Protein AF-A0A853KA08-F1 (afdb_monomer)

Nearest PDB structures (foldseek):
  8b6l-assembly1_P  TM=2.594E-01  e=4.931E-03  Homo sapiens
  1srd-assembly1_D  TM=4.909E-01  e=4.143E-01  Spinacia oleracea
  8jd8-assembly1_D  TM=5.759E-01  e=2.514E+00  Citrus x limon
  6agq-assembly1_C  TM=4.023E-01  e=6.037E+00  Paenibacillus sp. R4

Organism: NCBI:txid1765683

InterPro domains:
  IPR038482 Periplasmic metal-binding protein Tp34-type superfamily [G3DSA:2.60.40.2480] (170-286)

Sequence (311 aa):
MKPWVSRVALLLALTVPLSSPSFAAEQALGLKQKTVMLMPSAHTNVSGKVQMAILPHGGMRVNVTLAGVSRRARVMDALSFGTYGAGPSIPGFLLAKPVWQNGQWVSETTVPKVDFIPETGWCFKVSEDVGGREKMIAMADLGPIAKGTAEQQKETATSIVSLQIGPLGSMITAAQAKHGLTGDIMVQTGGMMPAMAMTDHGQKVNMHLEVHVFSRQTGAVELGLMPKIELISEKTGMKTIVQSVPMYSSKTGIPDYHYGNAVAVKPGSYTVNVQIGKEKIVFRGVLITKAMISGKASSGSMNGMSNMSGM

Secondary structure (DSSP, 8-state):
------EE-------S-TTSTHHHHHHHTT--EEEEEEPPPTT---EEEEEEEE-TTS-EEEEEEEES--TTSEE-S------SSSSS---PPPPPPPEEETTEEEEEEEESEEEEEGGGSSEEEEEEESSSSEEEEEEEE-S--STT-EEEEEE-SSEEEEEEEESPP-EE-HHHHHTT--SEEE---SSSPPP--SEETTEEP-EEEEEEEEETTT-PBPPS---EEEEEETTT--EEEE--EEEEETTT-GGG-EEEEEE---SEEEEEEEEETTEEEEEEEEEE-HHHHHS-------TT-TT----

pLDDT: mean 72.86, std 22.33, range [26.48, 98.5]

Mean predicted aligned error: 14.73 Å

Structure (mmCIF, N/CA/C/O backbone):
data_AF-A0A853KA08-F1
#
_entry.id   AF-A0A853KA08-F1
#
loop_
_atom_site.group_PDB
_atom_site.id
_atom_site.type_symbol
_atom_site.label_atom_id
_atom_site.label_alt_id
_atom_site.label_comp_id
_atom_site.label_asym_id
_atom_site.label_entity_id
_atom_site.label_seq_id
_atom_site.pdbx_PDB_ins_code
_atom_site.Cartn_x
_atom_site.Cartn_y
_atom_site.Cartn_z
_atom_site.occupancy
_atom_site.B_iso_or_equiv
_atom_site.auth_seq_id
_atom_site.auth_comp_id
_atom_site.auth_asym_id
_atom_site.auth_atom_id
_atom_site.pdbx_PDB_model_num
ATOM 1 N N . MET A 1 1 ? -12.803 -45.430 40.442 1.00 36.09 1 MET A N 1
ATOM 2 C CA . MET A 1 1 ? -12.380 -44.820 39.160 1.00 36.09 1 MET A CA 1
ATOM 3 C C . MET A 1 1 ? -12.571 -43.309 39.253 1.00 36.09 1 MET A C 1
ATOM 5 O O . MET A 1 1 ? -13.687 -42.877 39.508 1.00 36.09 1 MET A O 1
ATOM 9 N N . LYS A 1 2 ? -11.502 -42.503 39.150 1.00 30.06 2 LYS A N 1
ATOM 10 C CA . LYS A 1 2 ? -11.612 -41.030 39.121 1.00 30.06 2 LYS A CA 1
ATOM 11 C C . LYS A 1 2 ? -12.200 -40.616 37.763 1.00 30.06 2 LYS A C 1
ATOM 13 O O . LYS A 1 2 ? -11.684 -41.096 36.754 1.00 30.06 2 LYS A O 1
ATOM 18 N N . PRO A 1 3 ? -13.240 -39.765 37.696 1.00 35.00 3 PRO A N 1
ATOM 19 C CA . PRO A 1 3 ? -13.764 -39.320 36.415 1.00 35.00 3 PRO A CA 1
ATOM 20 C C . PRO A 1 3 ? -12.697 -38.476 35.712 1.00 35.00 3 PRO A C 1
ATOM 22 O O . PRO A 1 3 ? -12.184 -37.505 36.270 1.00 35.00 3 PRO A O 1
ATOM 25 N N . TRP A 1 4 ? -12.348 -38.880 34.494 1.00 26.98 4 TRP A N 1
ATOM 26 C CA . TRP A 1 4 ? -11.548 -38.098 33.559 1.00 26.98 4 TRP A CA 1
ATOM 27 C C . TRP A 1 4 ? -12.288 -36.779 33.292 1.00 26.98 4 TRP A C 1
ATOM 29 O O . TRP A 1 4 ? -13.277 -36.739 32.563 1.00 26.98 4 TRP A O 1
ATOM 39 N N . VAL A 1 5 ? -11.865 -35.692 33.940 1.00 32.34 5 VAL A N 1
ATOM 40 C CA . VAL A 1 5 ? -12.350 -34.347 33.617 1.00 32.34 5 VAL A CA 1
ATOM 41 C C . VAL A 1 5 ? -11.513 -33.862 32.444 1.00 32.34 5 VAL A C 1
ATOM 43 O O . VAL A 1 5 ? -10.393 -33.390 32.636 1.00 32.34 5 VAL A O 1
ATOM 46 N N . SER A 1 6 ? -12.038 -33.995 31.227 1.00 35.25 6 SER A N 1
ATOM 47 C CA . SER A 1 6 ? -11.455 -33.367 30.043 1.00 35.25 6 SER A CA 1
ATOM 48 C C . SER A 1 6 ? -11.435 -31.852 30.261 1.00 35.25 6 SER A C 1
ATOM 50 O O . SER A 1 6 ? -12.471 -31.186 30.224 1.00 35.25 6 SER A O 1
ATOM 52 N N . ARG A 1 7 ? -10.255 -31.303 30.562 1.00 35.91 7 ARG A N 1
ATOM 53 C CA . ARG A 1 7 ? -10.028 -29.858 30.588 1.00 35.91 7 ARG A CA 1
ATOM 54 C C . ARG A 1 7 ? -9.902 -29.402 29.142 1.00 35.91 7 ARG A C 1
ATOM 56 O O . ARG A 1 7 ? -8.914 -29.714 28.490 1.00 35.91 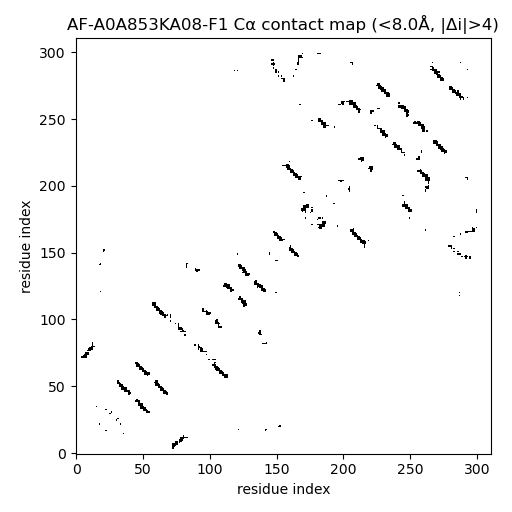7 ARG A O 1
ATOM 63 N N . VAL A 1 8 ? -10.900 -28.682 28.646 1.00 37.00 8 VAL A N 1
ATOM 64 C CA . VAL A 1 8 ? -10.795 -27.985 27.363 1.00 37.00 8 VAL A CA 1
ATOM 65 C C . VAL A 1 8 ? -10.368 -26.557 27.681 1.00 37.00 8 VAL A C 1
ATOM 67 O O . VAL A 1 8 ? -11.184 -25.733 28.082 1.00 37.00 8 VAL A O 1
ATOM 70 N N . ALA A 1 9 ? -9.069 -26.283 27.573 1.00 35.66 9 ALA A N 1
ATOM 71 C CA . ALA A 1 9 ? -8.565 -24.917 27.543 1.00 35.66 9 ALA A CA 1
ATOM 72 C C . ALA A 1 9 ? -8.744 -24.405 26.112 1.00 35.66 9 ALA A C 1
ATOM 74 O O . ALA A 1 9 ? -7.995 -24.785 25.215 1.00 35.66 9 ALA A O 1
ATOM 75 N N . LEU A 1 10 ? -9.784 -23.607 25.881 1.00 39.31 10 LEU A N 1
ATOM 76 C CA . LEU A 1 10 ? -10.005 -22.974 24.588 1.00 39.31 10 LEU A CA 1
ATOM 77 C C . LEU A 1 10 ? -9.288 -21.622 24.600 1.00 39.31 10 LEU A C 1
ATOM 79 O O . LEU A 1 10 ? -9.865 -20.620 25.011 1.00 39.31 10 LEU A O 1
ATOM 83 N N . LEU A 1 11 ? -8.018 -21.606 24.186 1.00 36.81 11 LEU A N 1
ATOM 84 C CA . LEU A 1 11 ? -7.321 -20.354 23.913 1.00 36.81 11 LEU A CA 1
ATOM 85 C C . LEU A 1 11 ? -7.852 -19.815 22.585 1.00 36.81 11 LEU A C 1
ATOM 87 O O . LEU A 1 11 ? -7.423 -20.214 21.504 1.00 36.81 11 LEU A O 1
ATOM 91 N N . LEU A 1 12 ? -8.848 -18.947 22.682 1.00 41.41 12 LEU A N 1
ATOM 92 C CA . LEU A 1 12 ? -9.417 -18.259 21.539 1.00 41.41 12 LEU A CA 1
ATOM 93 C C . LEU A 1 12 ? -8.524 -17.065 21.206 1.00 41.41 12 LEU A C 1
ATOM 95 O O . LEU A 1 12 ? -8.773 -15.939 21.624 1.00 41.41 12 LEU A O 1
ATOM 99 N N . ALA A 1 13 ? -7.457 -17.326 20.455 1.00 40.44 13 ALA A N 1
ATOM 100 C CA . ALA A 1 13 ? -6.757 -16.257 19.773 1.00 40.44 13 ALA A CA 1
ATOM 101 C C . ALA A 1 13 ? -7.703 -15.748 18.679 1.00 40.44 13 ALA A C 1
ATOM 103 O O . ALA A 1 13 ? -7.896 -16.401 17.654 1.00 40.44 13 ALA A O 1
ATOM 104 N N . LEU A 1 14 ? -8.345 -14.604 18.910 1.00 40.97 14 LEU A N 1
ATOM 105 C CA . LEU A 1 14 ? -8.957 -13.828 17.837 1.00 40.97 14 LEU A CA 1
ATOM 106 C C . LEU A 1 14 ? -7.820 -13.283 16.961 1.00 40.97 14 LEU A C 1
ATOM 108 O O . LEU A 1 14 ? -7.440 -12.125 17.048 1.00 40.97 14 LEU A O 1
ATOM 112 N N . THR A 1 15 ? -7.240 -14.160 16.143 1.00 36.66 15 THR A N 1
ATOM 113 C CA . THR A 1 15 ? -6.381 -13.800 15.009 1.00 36.66 15 THR A CA 1
ATOM 114 C C . THR A 1 15 ? -7.210 -13.455 13.777 1.00 36.66 15 THR A C 1
ATOM 116 O O . THR A 1 15 ? -6.660 -13.011 12.773 1.00 36.66 15 THR A O 1
ATOM 119 N N . VAL A 1 16 ? -8.539 -13.615 13.843 1.00 34.19 16 VAL A N 1
ATOM 120 C CA . VAL A 1 16 ? -9.443 -13.047 12.841 1.00 34.19 16 VAL A CA 1
ATOM 121 C C . VAL A 1 16 ? -9.257 -11.534 12.887 1.00 34.19 16 VAL A C 1
ATOM 123 O O . VAL A 1 16 ? -9.349 -10.957 13.973 1.00 34.19 16 VAL A O 1
ATOM 126 N N . PRO A 1 17 ? -8.941 -10.887 11.760 1.00 38.28 17 PRO A N 1
ATOM 127 C CA . PRO A 1 17 ? -8.211 -9.640 11.793 1.00 38.28 17 PRO A CA 1
ATOM 128 C C . PRO A 1 17 ? -9.117 -8.534 12.338 1.00 38.28 17 PRO A C 1
ATOM 130 O O . PRO A 1 17 ? -9.949 -7.969 11.628 1.00 38.28 17 PRO A O 1
ATOM 133 N N . LEU A 1 18 ? -8.922 -8.172 13.607 1.00 38.62 18 LEU A N 1
ATOM 134 C CA . LEU A 1 18 ? -9.147 -6.792 14.046 1.00 38.62 18 LEU A CA 1
ATOM 135 C C . LEU A 1 18 ? -8.262 -5.831 13.227 1.00 38.62 18 LEU A C 1
ATOM 137 O O . LEU A 1 18 ? -8.603 -4.664 13.093 1.00 38.62 18 LEU A O 1
ATOM 141 N N . SER A 1 19 ? -7.196 -6.353 12.609 1.00 37.94 19 SER A N 1
ATOM 142 C CA . SER A 1 19 ? -6.400 -5.732 11.550 1.00 37.94 19 SER A CA 1
ATOM 143 C C . SER A 1 19 ? -7.084 -5.678 10.174 1.00 37.94 19 SER A C 1
ATOM 145 O O . SER A 1 19 ? -6.463 -5.217 9.224 1.00 37.94 19 SER A O 1
ATOM 147 N N . SER A 1 20 ? -8.347 -6.114 10.020 1.00 37.41 20 SER A N 1
ATOM 148 C CA . SER A 1 20 ? -9.097 -5.807 8.799 1.00 37.41 20 SER A CA 1
ATOM 149 C C . SER A 1 20 ? -9.610 -4.374 8.942 1.00 37.41 20 SER A C 1
ATOM 151 O O . SER A 1 20 ? -10.428 -4.118 9.834 1.00 37.41 20 SER A O 1
ATOM 153 N N . PRO A 1 21 ? -9.193 -3.430 8.079 1.00 43.50 21 PRO A N 1
ATOM 154 C CA . PRO A 1 21 ? -9.663 -2.040 8.109 1.00 43.50 21 PRO A CA 1
ATOM 155 C C . PRO A 1 21 ? -11.186 -1.891 7.954 1.00 43.50 21 PRO A C 1
ATOM 157 O O . PRO A 1 21 ? -11.726 -0.802 8.154 1.00 43.50 21 PRO A O 1
ATOM 160 N N . SER A 1 22 ? -11.891 -2.996 7.686 1.00 45.94 22 SER A N 1
ATOM 161 C CA . SER A 1 22 ? -13.343 -3.084 7.656 1.00 45.94 22 SER A CA 1
ATOM 162 C C . SER A 1 22 ? -13.987 -2.567 8.945 1.00 45.94 22 SER A C 1
ATOM 164 O O . SER A 1 22 ? -14.894 -1.767 8.840 1.00 45.94 22 SER A O 1
ATOM 166 N N . PHE A 1 23 ? -13.516 -2.878 10.162 1.00 42.75 23 PHE A N 1
ATOM 167 C CA . PHE A 1 23 ? -14.297 -2.513 11.365 1.00 42.75 23 PHE A CA 1
ATOM 168 C C . PHE A 1 23 ? -14.273 -1.007 11.700 1.00 42.75 23 PHE A C 1
ATOM 170 O O . PHE A 1 23 ? -15.284 -0.447 12.122 1.00 42.75 23 PHE A O 1
ATOM 177 N N . ALA A 1 24 ? -13.143 -0.326 11.476 1.00 43.81 24 ALA A N 1
ATOM 178 C CA . ALA A 1 24 ? -13.037 1.126 11.655 1.00 43.81 24 ALA A CA 1
ATOM 179 C C . ALA A 1 24 ? -13.753 1.896 10.525 1.00 43.81 24 ALA A C 1
ATOM 181 O O . ALA A 1 24 ? -14.406 2.911 10.774 1.00 43.81 24 ALA A O 1
ATOM 182 N N . ALA A 1 25 ? -13.695 1.390 9.288 1.00 40.19 25 ALA A N 1
ATOM 183 C CA . ALA A 1 25 ? -14.461 1.937 8.169 1.00 40.19 25 ALA A CA 1
ATOM 184 C C . ALA A 1 25 ? -15.978 1.691 8.324 1.00 40.19 25 ALA A C 1
ATOM 186 O O . ALA A 1 25 ? -16.780 2.578 8.049 1.00 40.19 25 ALA A O 1
ATOM 187 N N . GLU A 1 26 ? -16.378 0.523 8.833 1.00 43.19 26 GLU A N 1
ATOM 188 C CA . GLU A 1 26 ? -17.756 0.143 9.172 1.00 43.19 26 GLU A CA 1
ATOM 189 C C . GLU A 1 26 ? -18.313 1.033 10.298 1.00 43.19 26 GLU A C 1
ATOM 191 O O . GLU A 1 26 ? -19.458 1.480 10.209 1.00 43.19 26 GLU A O 1
ATOM 196 N N . GLN A 1 27 ? -17.501 1.389 11.305 1.00 47.69 27 GLN A N 1
ATOM 197 C CA . GLN A 1 27 ? -17.859 2.393 12.319 1.00 47.69 27 GLN A CA 1
ATOM 198 C C . GLN A 1 27 ? -18.173 3.762 11.706 1.00 47.69 27 GLN A C 1
ATOM 200 O O . GLN A 1 27 ? -19.190 4.367 12.047 1.00 47.69 27 GLN A O 1
ATOM 205 N N . ALA A 1 28 ? -17.335 4.242 10.781 1.00 39.66 28 ALA A N 1
ATOM 206 C CA . ALA A 1 28 ? -17.567 5.506 10.079 1.00 39.66 28 ALA A CA 1
ATOM 207 C C . ALA A 1 28 ? -18.836 5.476 9.199 1.00 39.66 28 ALA A C 1
ATOM 209 O O . ALA A 1 28 ? -19.396 6.526 8.887 1.00 39.66 28 ALA A O 1
ATOM 210 N N . LEU A 1 29 ? -19.311 4.279 8.840 1.00 35.22 29 LEU A N 1
ATOM 211 C CA . LEU A 1 29 ? -20.557 4.024 8.111 1.00 35.22 29 LEU A CA 1
ATOM 212 C C . LEU A 1 29 ? -21.759 3.728 9.031 1.00 35.22 29 LEU A C 1
ATOM 214 O O . LEU A 1 29 ? -22.847 3.424 8.544 1.00 35.22 29 LEU A O 1
ATOM 218 N N . GLY A 1 30 ? -21.596 3.819 10.356 1.00 40.44 30 GLY A N 1
ATOM 219 C CA . GLY A 1 30 ? -22.679 3.631 11.324 1.00 40.44 30 GLY A CA 1
ATOM 220 C C . GLY A 1 30 ? -23.038 2.173 11.634 1.00 40.44 30 GLY A C 1
ATOM 221 O O . GLY A 1 30 ? -24.053 1.927 12.292 1.00 40.44 30 GLY A O 1
ATOM 222 N N . LEU A 1 31 ? -22.227 1.196 11.212 1.00 46.97 31 LEU A N 1
ATOM 223 C CA . LEU A 1 31 ? -22.404 -0.201 11.609 1.00 46.97 31 LEU A CA 1
ATOM 224 C C . LEU A 1 31 ? -22.022 -0.371 13.082 1.00 46.97 31 LEU A C 1
ATOM 226 O O . LEU A 1 31 ? -20.870 -0.235 13.483 1.00 46.97 31 LEU A O 1
ATOM 230 N N . LYS A 1 32 ? -23.025 -0.687 13.906 1.00 62.41 32 LYS A N 1
ATOM 231 C CA . LYS A 1 32 ? -22.872 -0.838 15.361 1.00 62.41 32 LYS A CA 1
ATOM 232 C C . LYS A 1 32 ? -22.485 -2.248 15.792 1.00 62.41 32 LYS A C 1
ATOM 234 O O . LYS A 1 32 ? -22.322 -2.464 16.990 1.00 62.41 32 LYS A O 1
ATOM 239 N N . GLN A 1 33 ? -22.385 -3.203 14.863 1.00 67.50 33 GLN A N 1
ATOM 240 C CA . GLN A 1 33 ? -22.216 -4.619 15.183 1.00 67.50 33 GLN A CA 1
ATOM 241 C C . GLN A 1 33 ? -21.393 -5.368 14.124 1.00 67.50 33 GLN A C 1
ATOM 243 O O . GLN A 1 33 ? -21.668 -5.248 12.934 1.00 67.50 33 GLN A O 1
ATOM 248 N N . LYS A 1 34 ? -20.446 -6.209 14.561 1.00 69.94 34 LYS A N 1
ATOM 249 C CA . LYS A 1 34 ? -19.699 -7.162 13.720 1.00 69.94 34 LYS A CA 1
ATOM 250 C C . LYS A 1 34 ? -19.850 -8.573 14.270 1.00 69.94 34 LYS A C 1
ATOM 252 O O . LYS A 1 34 ? -19.820 -8.783 15.480 1.00 69.94 34 LYS A O 1
ATOM 257 N N . THR A 1 35 ? -20.033 -9.542 13.378 1.00 68.12 35 THR A N 1
ATOM 258 C CA . THR A 1 35 ? -20.093 -10.968 13.717 1.00 68.12 35 THR A CA 1
ATOM 259 C C . THR A 1 35 ? -18.908 -11.683 13.082 1.00 68.12 35 THR A C 1
ATOM 261 O O . THR A 1 35 ? -18.719 -11.605 11.874 1.00 68.12 35 THR A O 1
ATOM 264 N N . VAL A 1 36 ? -18.143 -12.414 13.886 1.00 64.75 36 VAL A N 1
ATOM 265 C CA . VAL A 1 36 ? -17.039 -13.270 13.454 1.00 64.75 36 VAL A CA 1
ATOM 266 C C . VAL A 1 36 ? -17.407 -14.723 13.730 1.00 64.75 36 VAL A C 1
ATOM 268 O O . VAL A 1 36 ? -17.750 -15.074 14.859 1.00 64.75 36 VAL A O 1
ATOM 271 N N . MET A 1 37 ? -17.334 -15.568 12.704 1.00 62.69 37 MET A N 1
ATOM 272 C CA . MET A 1 37 ? -17.487 -17.015 12.852 1.00 62.69 37 MET A CA 1
ATOM 273 C C . MET A 1 37 ? -16.133 -17.638 13.185 1.00 62.69 37 MET A C 1
ATOM 275 O O . MET A 1 37 ? -15.141 -17.396 12.502 1.00 62.69 37 MET A O 1
ATOM 279 N N . LEU A 1 38 ? -16.099 -18.444 14.238 1.00 56.75 38 LEU A N 1
ATOM 280 C CA . LEU A 1 38 ? -14.932 -19.211 14.646 1.00 56.75 38 LEU A CA 1
ATOM 281 C C . LEU A 1 38 ? -15.005 -20.570 13.963 1.00 56.75 38 LEU A C 1
ATOM 283 O O . LEU A 1 38 ? -15.906 -21.369 14.247 1.00 56.75 38 LEU A O 1
ATOM 287 N N . MET A 1 39 ? -14.070 -20.805 13.047 1.00 50.78 39 MET A N 1
ATOM 288 C CA . MET A 1 39 ? -13.967 -22.079 12.350 1.00 50.78 39 MET A CA 1
ATOM 289 C C . MET A 1 39 ? -13.520 -23.175 13.326 1.00 50.78 39 MET A C 1
ATOM 291 O O . MET A 1 39 ? -12.675 -22.913 14.189 1.00 50.78 39 MET A O 1
ATOM 295 N N . PRO A 1 40 ? -14.069 -24.394 13.210 1.00 53.50 40 PRO A N 1
ATOM 296 C CA . PRO A 1 40 ? -13.643 -25.505 14.041 1.00 53.50 40 PRO A CA 1
ATOM 297 C C . PRO A 1 40 ? -12.171 -25.835 13.791 1.00 53.50 40 PRO A C 1
ATOM 299 O O . PRO A 1 40 ? -11.714 -25.912 12.652 1.00 53.50 40 PRO A O 1
ATOM 302 N N . SER A 1 41 ? -11.422 -26.037 14.874 1.00 47.12 41 SER A N 1
ATOM 303 C CA . SER A 1 41 ? -10.085 -26.632 14.801 1.00 47.12 41 SER A CA 1
ATOM 304 C C . SER A 1 41 ? -10.198 -28.063 14.271 1.00 47.12 41 SER A C 1
ATOM 306 O O . SER A 1 41 ? -11.115 -28.789 14.652 1.00 47.12 41 SER A O 1
ATOM 308 N N . ALA A 1 42 ? -9.230 -28.506 13.462 1.00 48.31 42 ALA A N 1
ATOM 309 C CA . ALA A 1 42 ? -9.176 -29.873 12.928 1.00 48.31 42 ALA A CA 1
ATOM 310 C C . ALA A 1 42 ? -9.225 -30.970 14.015 1.00 48.31 42 ALA A C 1
ATOM 312 O O . ALA A 1 42 ? -9.517 -32.126 13.721 1.00 48.31 42 ALA A O 1
ATOM 313 N N . HIS A 1 43 ? -8.955 -30.613 15.274 1.00 43.56 43 HIS A N 1
ATOM 314 C CA . HIS A 1 43 ? -8.930 -31.534 16.408 1.00 43.56 43 HIS A CA 1
ATOM 315 C C . HIS A 1 43 ? -10.151 -31.424 17.333 1.00 43.56 43 HIS A C 1
ATOM 317 O O . HIS A 1 43 ? -10.263 -32.193 18.286 1.00 43.56 43 HIS A O 1
ATOM 323 N N . THR A 1 44 ? -11.074 -30.489 17.085 1.00 58.84 44 THR A N 1
ATOM 324 C CA . THR A 1 44 ? -12.262 -30.288 17.926 1.00 58.84 44 THR A CA 1
ATOM 325 C C . THR A 1 44 ? -13.480 -29.916 17.083 1.00 58.84 44 THR A C 1
ATOM 327 O O . THR A 1 44 ? -13.444 -28.915 16.376 1.00 58.84 44 THR A O 1
ATOM 330 N N . ASN A 1 45 ? -14.610 -30.611 17.261 1.00 69.12 45 ASN A N 1
ATOM 331 C CA . ASN A 1 45 ? -15.916 -30.226 16.689 1.00 69.12 45 ASN A CA 1
ATOM 332 C C . ASN A 1 45 ? -16.534 -28.990 17.384 1.00 69.12 45 ASN A C 1
ATOM 334 O O . ASN A 1 45 ? -17.745 -28.914 17.583 1.00 69.12 45 ASN A O 1
ATOM 338 N N . VAL A 1 46 ? -15.703 -28.044 17.820 1.00 67.31 46 VAL A N 1
ATOM 339 C CA . VAL A 1 46 ? -16.119 -26.823 18.508 1.00 67.31 46 VAL A CA 1
ATOM 340 C C . VAL A 1 46 ? -16.153 -25.703 17.488 1.00 67.31 46 VAL A C 1
ATOM 342 O O . VAL A 1 46 ? -15.121 -25.328 16.948 1.00 67.31 46 VAL A O 1
ATOM 345 N N . SER A 1 47 ? -17.336 -25.154 17.250 1.00 72.88 47 SER A N 1
ATOM 346 C CA . SER A 1 47 ? -17.521 -23.935 16.464 1.00 72.88 47 SER A CA 1
ATOM 347 C C . SER A 1 47 ? -17.954 -22.809 17.387 1.00 72.88 47 SER A C 1
ATOM 349 O O . SER A 1 47 ? -18.562 -23.055 18.432 1.00 72.88 47 SER A O 1
ATOM 351 N N . GLY A 1 48 ? -17.730 -21.566 16.991 1.00 76.25 48 GLY A N 1
ATOM 352 C CA . GLY A 1 48 ? -18.206 -20.441 17.780 1.00 76.25 48 GLY A CA 1
ATOM 353 C C . GLY A 1 48 ? -18.558 -19.225 16.952 1.00 76.25 48 GLY A C 1
ATOM 354 O O . GLY A 1 48 ? -18.323 -19.165 15.748 1.00 76.25 48 GLY A O 1
ATOM 355 N N . LYS A 1 49 ? -19.148 -18.248 17.621 1.00 75.69 49 LYS A N 1
ATOM 356 C CA . LYS A 1 49 ? -19.530 -16.964 17.059 1.00 75.69 49 LYS A CA 1
ATOM 357 C C . LYS A 1 49 ? -19.156 -15.884 18.058 1.00 75.69 49 LYS A C 1
ATOM 359 O O . LYS A 1 49 ? -19.495 -15.989 19.232 1.00 75.69 49 LYS A O 1
ATOM 364 N N . VAL A 1 50 ? -18.465 -14.855 17.591 1.00 72.56 50 VAL A N 1
ATOM 365 C CA . VAL A 1 50 ? -18.153 -13.658 18.371 1.00 72.56 50 VAL A CA 1
ATOM 366 C C . VAL A 1 50 ? -18.933 -12.506 17.764 1.00 72.56 50 VAL A C 1
ATOM 368 O O . VAL A 1 50 ? -18.774 -12.204 16.585 1.00 72.56 50 VAL A O 1
ATOM 371 N N . GLN A 1 51 ? -19.798 -11.874 18.544 1.00 75.12 51 GLN A N 1
ATOM 372 C CA . GLN A 1 51 ? -20.470 -10.641 18.164 1.00 75.12 51 GLN A CA 1
ATOM 373 C C . GLN A 1 51 ? -19.886 -9.492 18.971 1.00 75.12 51 GLN A C 1
ATOM 375 O O . GLN A 1 51 ? -19.838 -9.551 20.194 1.00 75.12 51 GLN A O 1
ATOM 380 N N . MET A 1 52 ? -19.461 -8.441 18.289 1.00 76.75 52 MET A N 1
ATOM 381 C CA . MET A 1 52 ? -18.954 -7.220 18.904 1.00 76.75 52 MET A CA 1
ATOM 382 C C . MET A 1 52 ? -19.925 -6.098 18.569 1.00 76.75 52 MET A C 1
ATOM 384 O O . MET A 1 52 ? -20.303 -5.967 17.407 1.00 76.75 52 MET A O 1
ATOM 388 N N . ALA A 1 53 ? -20.350 -5.323 19.563 1.00 72.62 53 ALA A N 1
ATOM 389 C CA . ALA A 1 53 ? -21.248 -4.191 19.379 1.00 72.62 53 ALA A CA 1
ATOM 390 C C . ALA A 1 53 ? -20.765 -2.961 20.148 1.00 72.62 53 ALA A C 1
ATOM 392 O O . ALA A 1 53 ? -20.371 -3.071 21.305 1.00 72.62 53 ALA A O 1
ATOM 393 N N . ILE A 1 54 ? -20.817 -1.786 19.529 1.00 68.56 54 ILE A N 1
ATOM 394 C CA . ILE A 1 54 ? -20.421 -0.532 20.182 1.00 68.56 54 ILE A CA 1
ATOM 395 C C . ILE A 1 54 ? -21.644 0.076 20.850 1.00 68.56 54 ILE A C 1
ATOM 397 O O . ILE A 1 54 ? -22.710 0.208 20.246 1.00 68.56 54 ILE A O 1
ATOM 401 N N . LEU A 1 55 ? -21.489 0.430 22.117 1.00 66.62 55 LEU A N 1
ATOM 402 C CA . LEU A 1 55 ? -22.541 0.998 22.940 1.00 66.62 55 LEU A CA 1
ATOM 403 C C . LEU A 1 55 ? -22.613 2.521 22.740 1.00 66.62 55 LEU A C 1
ATOM 405 O O . LEU A 1 55 ? -21.597 3.145 22.432 1.00 66.62 55 LEU A O 1
ATOM 409 N N . PRO A 1 56 ? -23.783 3.155 22.956 1.00 62.59 56 PRO A N 1
ATOM 410 C CA . PRO A 1 56 ? -23.957 4.601 22.767 1.00 62.59 56 PRO A CA 1
ATOM 411 C C . PRO A 1 56 ? -22.975 5.483 23.552 1.00 62.59 56 PRO A C 1
ATOM 413 O O . PRO A 1 56 ? -22.716 6.611 23.154 1.00 62.59 56 PRO A O 1
ATO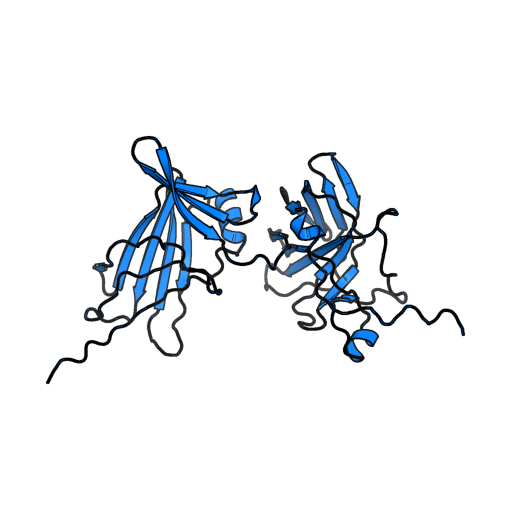M 416 N N . HIS A 1 57 ? -22.420 4.969 24.651 1.00 66.06 57 HIS A N 1
ATOM 417 C CA . HIS A 1 57 ? -21.446 5.658 25.501 1.00 66.06 57 HIS A CA 1
ATOM 418 C C . HIS A 1 57 ? -19.977 5.376 25.115 1.00 66.06 57 HIS A C 1
ATOM 420 O O . HIS A 1 57 ? -19.081 5.630 25.912 1.00 66.06 57 HIS A O 1
ATOM 426 N N . GLY A 1 58 ? -19.713 4.790 23.939 1.00 58.09 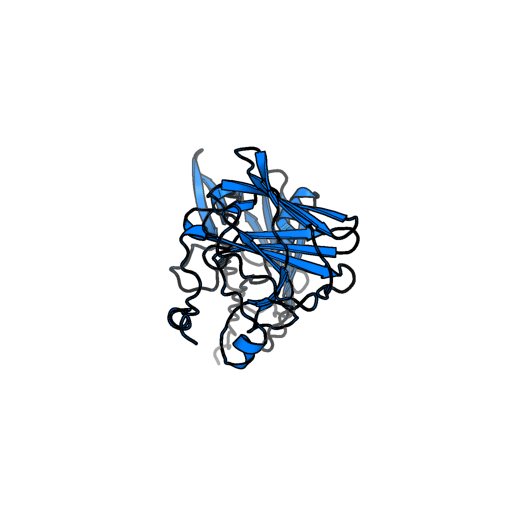58 GLY A N 1
ATOM 427 C CA . GLY A 1 58 ? -18.355 4.490 23.457 1.00 58.09 58 GLY A CA 1
ATOM 428 C C . GLY A 1 58 ? -17.719 3.219 24.037 1.00 58.09 58 GLY A C 1
ATOM 429 O O . GLY A 1 58 ? -16.578 2.897 23.716 1.00 58.09 58 GLY A O 1
ATOM 430 N N . GLY A 1 59 ? -18.446 2.471 24.871 1.00 66.50 59 GLY A N 1
ATOM 431 C CA . GLY A 1 59 ? -18.021 1.142 25.310 1.00 66.50 59 GLY A CA 1
ATOM 432 C C . GLY A 1 59 ? -18.225 0.085 24.224 1.00 66.50 59 GLY A C 1
ATOM 433 O O . GLY A 1 59 ? -18.943 0.306 23.250 1.00 66.50 59 GLY A O 1
ATOM 434 N N . MET A 1 60 ? -17.643 -1.097 24.404 1.00 71.06 60 MET A N 1
ATOM 435 C CA . MET A 1 60 ? -17.836 -2.235 23.500 1.00 71.06 60 MET A CA 1
ATOM 436 C C . MET A 1 60 ? -18.422 -3.422 24.259 1.00 71.06 60 MET A C 1
ATOM 438 O O . MET A 1 60 ? -17.900 -3.838 25.287 1.00 71.06 60 MET A O 1
ATOM 442 N N . ARG A 1 61 ? -19.497 -3.995 23.732 1.00 74.06 61 ARG A N 1
ATOM 443 C CA . ARG A 1 61 ? -20.074 -5.261 24.172 1.00 74.06 61 ARG A CA 1
ATOM 444 C C . ARG A 1 61 ? -19.531 -6.387 23.307 1.00 74.06 61 ARG A C 1
ATOM 446 O O . ARG A 1 61 ? -19.624 -6.318 22.084 1.00 74.06 61 ARG A O 1
ATOM 453 N N . VAL A 1 62 ? -19.000 -7.431 23.933 1.00 74.88 62 VAL A N 1
ATOM 454 C CA . VAL A 1 62 ? -18.532 -8.636 23.240 1.00 74.88 62 VAL A CA 1
ATOM 455 C C . VAL A 1 62 ? -19.342 -9.826 23.734 1.00 74.88 62 VAL A C 1
ATOM 457 O O . VAL A 1 62 ? -19.337 -10.127 24.924 1.00 74.88 62 VAL A O 1
ATOM 460 N N . ASN A 1 63 ? -20.018 -10.495 22.804 1.00 74.88 63 ASN A N 1
ATOM 461 C CA . ASN A 1 63 ? -20.792 -11.708 23.022 1.00 74.88 63 ASN A CA 1
ATOM 462 C C . ASN A 1 63 ? -20.093 -12.875 22.338 1.00 74.88 63 ASN A C 1
ATOM 464 O O . ASN A 1 63 ? -19.946 -12.881 21.116 1.00 74.88 63 ASN A O 1
ATOM 468 N N . VAL A 1 64 ? -19.680 -13.872 23.111 1.00 75.19 64 VAL A N 1
ATOM 469 C CA . VAL A 1 64 ? -19.078 -15.097 22.581 1.00 75.19 64 VAL A CA 1
ATOM 470 C C . VAL A 1 64 ? -20.036 -16.253 22.800 1.00 75.19 64 VAL A C 1
ATOM 472 O O . VAL A 1 64 ? -20.484 -16.498 23.918 1.00 75.19 64 VAL A O 1
ATOM 475 N N . THR A 1 65 ? -20.328 -16.976 21.727 1.00 76.75 65 THR A N 1
ATOM 476 C CA . THR A 1 65 ? -21.180 -18.160 21.727 1.00 76.75 65 THR A CA 1
ATOM 477 C C . THR A 1 65 ? -20.382 -19.345 21.214 1.00 76.75 65 THR A C 1
ATOM 479 O O . THR A 1 65 ? -19.817 -19.281 20.125 1.00 76.75 65 THR A O 1
ATOM 482 N N . LEU A 1 66 ? -20.346 -20.437 21.973 1.00 75.88 66 LEU A N 1
ATOM 483 C CA . LEU A 1 66 ? -19.676 -21.676 21.579 1.00 75.88 66 LEU A CA 1
ATOM 484 C C . LEU A 1 66 ? -20.700 -22.802 21.427 1.00 75.88 66 LEU A C 1
ATOM 486 O O . LEU A 1 66 ? -21.525 -23.029 22.314 1.00 75.88 66 LEU A O 1
ATOM 490 N N . ALA A 1 67 ? -20.606 -23.531 20.319 1.00 76.50 67 ALA A N 1
ATOM 491 C CA . ALA A 1 67 ? -21.390 -24.720 20.012 1.00 76.50 67 ALA A CA 1
ATOM 492 C C . ALA A 1 67 ? -20.473 -25.947 19.871 1.00 76.50 67 ALA A C 1
ATOM 494 O O . ALA A 1 67 ? -19.267 -25.820 19.658 1.00 76.50 67 ALA A O 1
ATOM 495 N N . GLY A 1 68 ? -21.037 -27.147 20.026 1.00 75.94 68 GLY A N 1
ATOM 496 C CA . GLY A 1 68 ? -20.272 -28.403 19.968 1.00 75.94 68 GLY A CA 1
ATOM 497 C C . GLY A 1 68 ? -19.450 -28.709 21.229 1.00 75.94 68 GLY A C 1
ATOM 498 O O . GLY A 1 68 ? -18.736 -29.707 21.284 1.00 75.94 68 GLY A O 1
ATOM 499 N N . VAL A 1 69 ? -19.578 -27.888 22.276 1.00 74.81 69 VAL A N 1
ATOM 500 C CA . VAL A 1 69 ? -18.986 -28.125 23.598 1.00 74.81 69 VAL A CA 1
ATOM 501 C C . VAL A 1 69 ? -20.048 -28.738 24.508 1.00 74.81 69 VAL A C 1
ATOM 503 O O . VAL A 1 69 ? -21.147 -28.206 24.619 1.00 74.81 69 VAL A O 1
ATOM 506 N N . SER A 1 70 ? -19.744 -29.846 25.188 1.00 73.94 70 SER A N 1
ATOM 507 C CA . SER A 1 70 ? -20.712 -30.461 26.108 1.00 73.94 70 SER A CA 1
ATOM 508 C C . SER A 1 70 ? -20.998 -29.575 27.332 1.00 73.94 70 SER A C 1
ATOM 510 O O . SER A 1 70 ? -20.111 -28.880 27.833 1.00 73.94 70 SER A O 1
ATOM 512 N N . ARG A 1 71 ? -22.209 -29.685 27.898 1.00 77.00 71 ARG A N 1
ATOM 513 C CA . ARG A 1 71 ? -22.608 -29.007 29.150 1.00 77.00 71 ARG A CA 1
ATOM 514 C C . ARG A 1 71 ? -21.691 -29.325 30.341 1.00 77.00 71 ARG A C 1
ATOM 516 O O . ARG A 1 71 ? -21.623 -28.554 31.290 1.00 77.00 71 ARG A O 1
ATOM 523 N N . ARG A 1 72 ? -21.015 -30.481 30.321 1.00 73.06 72 ARG A N 1
ATOM 524 C CA . ARG A 1 72 ? -20.114 -30.934 31.398 1.00 73.06 72 ARG A CA 1
ATOM 525 C C . ARG A 1 72 ? -18.678 -30.428 31.237 1.00 73.06 72 ARG A C 1
ATOM 527 O O . ARG A 1 72 ? -17.871 -30.637 32.141 1.00 73.06 72 ARG A O 1
ATOM 534 N N . ALA A 1 73 ? -18.344 -29.794 30.112 1.00 66.62 73 ALA A N 1
ATOM 535 C CA . ALA A 1 73 ? -17.032 -29.195 29.930 1.00 66.62 73 ALA A CA 1
ATOM 536 C C . ALA A 1 73 ? -16.849 -28.047 30.930 1.00 66.62 73 ALA A C 1
ATOM 538 O O . ALA A 1 73 ? -17.718 -27.189 31.071 1.00 66.62 73 ALA A O 1
ATOM 539 N N . ARG A 1 74 ? -15.704 -28.012 31.615 1.00 59.88 74 ARG A N 1
ATOM 540 C CA . ARG A 1 74 ? -15.290 -26.808 32.340 1.00 59.88 74 ARG A CA 1
ATOM 541 C C . ARG A 1 74 ? -14.693 -25.841 31.329 1.00 59.88 74 ARG A C 1
ATOM 543 O O . ARG A 1 74 ? -13.547 -26.023 30.926 1.00 59.88 74 ARG A O 1
ATOM 550 N N . VAL A 1 75 ? -15.471 -24.844 30.925 1.00 58.19 75 VAL A N 1
ATOM 551 C CA . VAL A 1 75 ? -14.951 -23.686 30.195 1.00 58.19 75 VAL A CA 1
ATOM 552 C C . VAL A 1 75 ? -14.261 -22.802 31.231 1.00 58.19 75 VAL A C 1
ATOM 554 O O . VAL A 1 75 ? -14.918 -22.251 32.108 1.00 58.19 75 VAL A O 1
ATOM 557 N N . MET A 1 76 ? -12.929 -22.776 31.213 1.00 52.25 76 MET A N 1
ATOM 558 C CA . MET A 1 76 ? -12.143 -21.945 32.130 1.00 52.25 76 MET A CA 1
ATOM 559 C C . MET A 1 76 ? -12.204 -20.478 31.685 1.00 52.25 76 MET A C 1
ATOM 561 O O . MET A 1 76 ? -12.255 -20.204 30.485 1.00 52.25 76 MET A O 1
ATOM 565 N N . ASP A 1 77 ? -12.169 -19.565 32.657 1.00 49.09 77 ASP A N 1
ATOM 566 C CA . ASP A 1 77 ? -12.127 -18.107 32.489 1.00 49.09 77 ASP A CA 1
ATOM 567 C C . ASP A 1 77 ? -10.848 -17.671 31.745 1.00 49.09 77 ASP A C 1
ATOM 569 O O . ASP A 1 77 ? -9.885 -17.228 32.361 1.00 49.09 77 ASP A O 1
ATOM 573 N N . ALA A 1 78 ? -10.763 -17.862 30.430 1.00 42.59 78 ALA A N 1
ATOM 574 C CA . ALA A 1 78 ? -9.628 -17.373 29.648 1.00 42.59 78 ALA A CA 1
ATOM 575 C C . ALA A 1 78 ? -9.966 -17.261 28.158 1.00 42.59 78 ALA A C 1
ATOM 577 O O . ALA A 1 78 ? -9.361 -17.913 27.312 1.00 42.59 78 ALA A O 1
ATOM 578 N N . LEU A 1 79 ? -10.900 -16.376 27.818 1.00 45.38 79 LEU A N 1
ATOM 579 C CA . LEU A 1 79 ? -10.742 -15.632 26.570 1.00 45.38 79 LEU A CA 1
ATOM 580 C C . LEU A 1 79 ? -9.755 -14.503 26.873 1.00 45.38 79 LEU A C 1
ATOM 582 O O . LEU A 1 79 ? -10.154 -13.399 27.227 1.00 45.38 79 LEU A O 1
ATOM 586 N N . SER A 1 80 ? -8.456 -14.809 26.822 1.00 45.09 80 SER A N 1
ATOM 587 C CA . SER A 1 80 ? -7.442 -13.763 26.769 1.00 45.09 80 SER A CA 1
ATOM 588 C C . SER A 1 80 ? -7.290 -13.333 25.316 1.00 45.09 80 SER A C 1
ATOM 590 O O . SER A 1 80 ? -6.988 -14.132 24.430 1.00 45.09 80 SER A O 1
ATOM 592 N N . PHE A 1 81 ? -7.509 -12.051 25.057 1.00 45.00 81 PHE A N 1
ATOM 593 C CA . PHE A 1 81 ? -7.098 -11.443 23.802 1.00 45.00 81 PHE A CA 1
ATOM 594 C C . PHE A 1 81 ? -5.594 -11.196 23.910 1.00 45.00 81 PHE A C 1
ATOM 596 O O . PHE A 1 81 ? -5.153 -10.147 24.368 1.00 45.00 81 PHE A O 1
ATOM 603 N N . GLY A 1 82 ? -4.808 -12.225 23.604 1.00 39.75 82 GLY A N 1
ATOM 604 C CA . GLY A 1 82 ? -3.357 -12.130 23.511 1.00 39.75 82 GLY A CA 1
ATOM 605 C C . GLY A 1 82 ? -2.933 -11.957 22.059 1.00 39.75 82 GLY A C 1
ATOM 606 O O . GLY A 1 82 ? -3.414 -12.674 21.181 1.00 39.75 82 GLY A O 1
ATOM 607 N N . THR A 1 83 ? -2.007 -11.039 21.804 1.00 35.66 83 THR A N 1
ATOM 608 C CA . THR A 1 83 ? -1.228 -11.054 20.568 1.00 35.66 83 THR A CA 1
ATOM 609 C C . THR A 1 83 ? -0.354 -12.306 20.558 1.00 35.66 83 THR A C 1
ATOM 611 O O . THR A 1 83 ? 0.339 -12.617 21.527 1.00 35.66 83 THR A O 1
ATOM 614 N N . TYR A 1 84 ? -0.397 -13.072 19.469 1.00 30.89 84 TYR A N 1
ATOM 615 C CA . TYR A 1 84 ? 0.495 -14.215 19.297 1.00 30.89 84 TYR A CA 1
ATOM 616 C C . TYR A 1 84 ? 1.865 -13.689 18.836 1.00 30.89 84 TYR A C 1
ATOM 618 O O . TYR A 1 84 ? 2.070 -13.417 17.657 1.00 30.89 84 TYR A O 1
ATOM 626 N N . GLY A 1 85 ? 2.792 -13.478 19.774 1.00 31.03 85 GLY A N 1
ATOM 627 C CA . GLY A 1 85 ? 4.155 -13.014 19.495 1.00 31.03 85 GLY A CA 1
ATOM 628 C C . GLY A 1 85 ? 4.932 -12.737 20.783 1.00 31.03 85 GLY A C 1
ATOM 629 O O . GLY A 1 85 ? 4.426 -12.070 21.675 1.00 31.03 85 GLY A O 1
ATOM 630 N N . ALA A 1 86 ? 6.139 -13.294 20.902 1.00 26.48 86 ALA A N 1
ATOM 631 C CA . ALA A 1 86 ? 6.940 -13.356 22.127 1.00 26.48 86 ALA A CA 1
ATOM 632 C C . ALA A 1 86 ? 7.122 -11.999 22.847 1.00 26.48 86 ALA A C 1
ATOM 634 O O . ALA A 1 86 ? 7.898 -11.149 22.417 1.00 26.48 86 ALA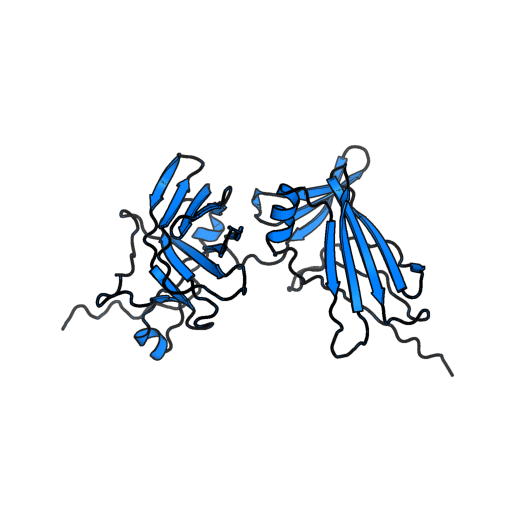 A O 1
ATOM 635 N N . GLY A 1 87 ? 6.443 -11.833 23.983 1.00 31.47 87 GLY A N 1
ATOM 636 C CA . GLY A 1 87 ? 6.573 -10.710 24.910 1.00 31.47 87 GLY A CA 1
ATOM 637 C C . GLY A 1 87 ? 5.830 -11.002 26.221 1.00 31.47 87 GLY A C 1
ATOM 638 O O . GLY A 1 87 ? 4.994 -11.911 26.245 1.00 31.47 87 GLY A O 1
ATOM 639 N N . PRO A 1 88 ? 6.151 -10.303 27.329 1.00 29.52 88 PRO A N 1
ATOM 640 C CA . PRO A 1 88 ? 5.507 -10.531 28.618 1.00 29.52 88 PRO A CA 1
ATOM 641 C C . PRO A 1 88 ? 3.996 -10.314 28.492 1.00 29.52 88 PRO A C 1
ATOM 643 O O . PRO A 1 88 ? 3.539 -9.356 27.873 1.00 29.52 88 PRO A O 1
ATOM 646 N N . SER A 1 89 ? 3.236 -11.245 29.066 1.00 37.12 89 SER A N 1
ATOM 647 C CA . SER A 1 89 ? 1.776 -11.304 29.047 1.00 37.12 89 SER A CA 1
ATOM 648 C C . SER A 1 89 ? 1.152 -9.947 29.383 1.00 37.12 89 SER A C 1
ATOM 650 O O . SER A 1 89 ? 1.246 -9.485 30.521 1.00 37.12 89 SER A O 1
ATOM 652 N N . ILE A 1 90 ? 0.491 -9.327 28.407 1.00 38.38 90 ILE A N 1
ATOM 653 C CA . ILE A 1 90 ? -0.412 -8.200 28.649 1.00 38.38 90 ILE A CA 1
ATOM 654 C C . ILE A 1 90 ? -1.567 -8.719 29.528 1.00 38.38 90 ILE A C 1
ATOM 656 O O . ILE A 1 90 ? -2.075 -9.811 29.249 1.00 38.38 90 ILE A O 1
ATOM 660 N N . PRO A 1 91 ? -2.001 -7.996 30.580 1.00 41.19 91 PRO A N 1
ATOM 661 C CA . PRO A 1 91 ? -3.192 -8.365 31.335 1.00 41.19 91 PRO A CA 1
ATOM 662 C C . PRO A 1 91 ? -4.395 -8.378 30.384 1.00 41.19 91 PRO A C 1
ATOM 664 O O . PRO A 1 91 ? -4.841 -7.336 29.908 1.00 41.19 91 PRO A O 1
ATOM 667 N N . GLY A 1 92 ? -4.882 -9.571 30.046 1.00 48.56 92 GLY A N 1
ATOM 668 C CA . GLY A 1 92 ? -6.098 -9.721 29.256 1.00 48.56 92 GLY A CA 1
ATOM 669 C C . GLY A 1 92 ? -7.302 -9.213 30.044 1.00 48.56 92 GLY A C 1
ATOM 670 O O . GLY A 1 92 ? -7.356 -9.345 31.267 1.00 48.56 92 GLY A O 1
ATOM 671 N N . PHE A 1 93 ? -8.291 -8.654 29.355 1.00 53.59 93 PHE A N 1
ATOM 672 C CA . PHE A 1 93 ? -9.590 -8.412 29.970 1.00 53.59 93 PHE A CA 1
ATOM 673 C C . PHE A 1 93 ? -10.293 -9.754 30.199 1.00 53.59 93 PHE A C 1
ATOM 675 O O . PHE A 1 93 ? -10.343 -10.606 29.312 1.00 53.59 93 PHE A O 1
ATOM 682 N N . LEU A 1 94 ? -10.819 -9.954 31.406 1.00 55.91 94 LEU A N 1
ATOM 683 C CA . LEU A 1 94 ? -11.597 -11.142 31.739 1.00 55.91 94 LEU A CA 1
ATOM 684 C C . LEU A 1 94 ? -13.001 -10.983 31.152 1.00 55.91 94 LEU A C 1
ATOM 686 O O . LEU A 1 94 ? -13.704 -10.015 31.450 1.00 55.91 94 LEU A O 1
ATOM 690 N N . LEU A 1 95 ? -13.426 -11.931 30.316 1.00 61.75 95 LEU A N 1
ATOM 691 C CA . LEU A 1 95 ? -14.848 -12.053 30.009 1.00 61.75 95 LEU A CA 1
ATOM 692 C C . LEU A 1 95 ? -15.620 -12.433 31.280 1.00 61.75 95 LEU A C 1
ATOM 694 O O . LEU A 1 95 ? -15.067 -13.062 32.186 1.00 61.75 95 LEU A O 1
ATOM 698 N N . ALA A 1 96 ? -16.909 -12.093 31.336 1.00 71.38 96 ALA A N 1
ATOM 699 C CA . ALA A 1 96 ? -17.767 -12.601 32.397 1.00 71.38 96 ALA A CA 1
ATOM 700 C C . ALA A 1 96 ? -17.789 -14.136 32.378 1.00 71.38 96 ALA A C 1
ATOM 702 O O . ALA A 1 96 ? -17.613 -14.767 31.328 1.00 71.38 96 ALA A O 1
ATOM 703 N N . LYS A 1 97 ? -18.048 -14.741 33.542 1.00 74.94 97 LYS A N 1
ATOM 704 C CA . LYS A 1 97 ? -18.154 -16.198 33.659 1.00 74.94 97 LYS A CA 1
ATOM 705 C C . LYS A 1 97 ? -19.150 -16.733 32.623 1.00 74.94 97 LYS A C 1
ATOM 707 O O . LYS A 1 97 ? -20.297 -16.280 32.616 1.00 74.94 97 LYS A O 1
ATOM 712 N N . PRO A 1 98 ? -18.741 -17.673 31.755 1.00 74.00 98 PRO A N 1
ATOM 713 C CA . PRO A 1 98 ? -19.626 -18.207 30.737 1.00 74.00 98 PRO A CA 1
ATOM 714 C C . PRO A 1 98 ? -20.794 -18.962 31.383 1.00 74.00 98 PRO A C 1
ATOM 716 O O . PRO A 1 98 ? -20.629 -19.687 32.365 1.00 74.00 98 PRO A O 1
ATOM 719 N N . VAL A 1 99 ? -21.982 -18.809 30.806 1.00 81.50 99 VAL A N 1
ATOM 720 C CA . VAL A 1 99 ? -23.233 -19.419 31.259 1.00 81.50 99 VAL A CA 1
ATOM 721 C C . VAL A 1 99 ? -23.736 -20.372 30.178 1.00 81.50 99 VAL A C 1
ATOM 723 O O . VAL A 1 99 ? -23.689 -20.060 28.990 1.00 81.50 99 VAL A O 1
ATOM 726 N N . TRP A 1 100 ? -24.218 -21.552 30.570 1.00 77.12 100 TRP A N 1
ATOM 727 C CA . TRP A 1 100 ? -24.830 -22.494 29.631 1.00 77.12 100 TRP A CA 1
ATOM 728 C C . TRP A 1 100 ? -26.282 -22.094 29.351 1.00 77.12 100 TRP A C 1
ATOM 730 O O . TRP A 1 100 ? -27.117 -22.148 30.256 1.00 77.12 100 TRP A O 1
ATOM 740 N N . GLN A 1 101 ? -26.595 -21.723 28.111 1.00 80.00 101 GLN A N 1
ATOM 741 C CA . GLN A 1 101 ? -27.925 -21.289 27.679 1.00 80.00 101 GLN A CA 1
ATOM 742 C C . GLN A 1 101 ? -28.251 -21.876 26.302 1.00 80.00 101 GLN A C 1
ATOM 744 O O . GLN A 1 101 ? -27.417 -21.860 25.404 1.00 80.00 101 GLN A O 1
ATOM 749 N N . ASN A 1 102 ? -29.460 -22.423 26.133 1.00 85.12 102 ASN A N 1
ATOM 750 C CA . ASN A 1 102 ? -29.978 -22.928 24.849 1.00 85.12 102 ASN A CA 1
ATOM 751 C C . ASN A 1 102 ? -29.033 -23.889 24.094 1.00 85.12 102 ASN A C 1
ATOM 753 O O . ASN A 1 102 ? -28.924 -23.847 22.873 1.00 85.12 102 ASN A O 1
ATOM 757 N N . GLY A 1 103 ? -28.336 -24.766 24.825 1.00 78.00 103 GLY A N 1
ATOM 758 C CA . GLY A 1 103 ? -27.411 -25.741 24.234 1.00 78.00 103 GLY A CA 1
ATOM 759 C C . GLY A 1 103 ? -26.027 -25.185 23.876 1.00 78.00 103 GLY A C 1
ATOM 760 O O . GLY A 1 103 ? -25.268 -25.865 23.188 1.00 78.00 103 GLY A O 1
ATOM 761 N N . GLN A 1 104 ? -25.699 -23.970 24.323 1.00 81.56 104 GLN A N 1
ATOM 762 C CA . GLN A 1 104 ? -24.453 -23.269 24.016 1.00 81.56 104 GLN A CA 1
ATOM 763 C C . GLN A 1 104 ? -23.836 -22.659 25.281 1.00 81.56 104 GLN A C 1
ATOM 765 O O . GLN A 1 104 ? -24.534 -22.362 26.252 1.00 81.56 104 GLN A O 1
ATOM 770 N N . TRP A 1 105 ? -22.519 -22.447 25.269 1.00 76.50 105 TRP A N 1
ATOM 771 C CA . TRP A 1 105 ? -21.865 -21.586 26.260 1.00 76.50 105 TRP A CA 1
ATOM 772 C C . TRP A 1 105 ? -21.888 -20.145 25.757 1.00 76.50 105 TRP A C 1
ATOM 774 O O . TRP A 1 105 ? -21.443 -19.884 24.638 1.00 76.50 105 TRP A O 1
ATOM 784 N N . VAL A 1 106 ? -22.392 -19.229 26.583 1.00 75.81 106 VAL A N 1
ATOM 785 C CA . VAL A 1 106 ? -22.506 -17.798 26.284 1.00 75.81 106 VAL A CA 1
ATOM 786 C C . VAL A 1 106 ? -21.720 -17.005 27.319 1.00 75.81 106 VAL A C 1
ATOM 788 O O . VAL A 1 106 ? -21.864 -17.239 28.515 1.00 75.81 106 VAL A O 1
ATOM 791 N N . SER A 1 107 ? -20.902 -16.058 26.875 1.00 78.62 107 SER A N 1
ATOM 792 C CA . SER A 1 107 ? -20.279 -15.061 27.746 1.00 78.62 107 SER A CA 1
ATOM 793 C C . SER A 1 107 ? -20.475 -13.672 27.148 1.00 78.62 107 SER A C 1
ATOM 795 O O . SER A 1 107 ? -20.235 -13.475 25.954 1.00 78.62 107 SER A O 1
ATOM 797 N N . GLU A 1 108 ? -20.927 -12.735 27.978 1.00 78.94 108 GLU A N 1
ATOM 798 C CA . GLU A 1 108 ? -21.136 -11.328 27.635 1.00 78.94 108 GLU A CA 1
ATOM 799 C C . GLU A 1 108 ? -20.247 -10.478 28.541 1.00 78.94 108 GLU A C 1
ATOM 801 O O . GLU A 1 108 ? -20.312 -10.588 29.764 1.00 78.94 108 GLU A O 1
ATOM 806 N N . THR A 1 109 ? -19.407 -9.625 27.956 1.00 76.19 109 THR A N 1
ATOM 807 C CA . THR A 1 109 ? -18.672 -8.604 28.711 1.00 76.19 109 THR A CA 1
ATOM 808 C C . THR A 1 109 ? -18.908 -7.228 28.111 1.00 76.19 109 THR A C 1
ATOM 810 O O . THR A 1 109 ? -19.111 -7.092 26.900 1.00 76.19 109 THR A O 1
ATOM 813 N N . THR A 1 110 ? -18.856 -6.203 28.959 1.00 69.81 110 THR A N 1
ATOM 814 C CA . THR A 1 110 ? -18.858 -4.804 28.531 1.00 69.81 110 THR A CA 1
ATOM 815 C C . THR A 1 110 ? -17.519 -4.181 28.880 1.00 69.81 110 THR A C 1
ATOM 817 O O . THR A 1 110 ? -17.102 -4.192 30.034 1.00 69.81 110 THR A O 1
ATOM 820 N N . VAL A 1 111 ? -16.860 -3.624 27.872 1.00 67.00 111 VAL A N 1
ATOM 821 C CA . VAL A 1 111 ? -15.619 -2.875 28.015 1.00 67.00 111 VAL A CA 1
ATOM 822 C C . VAL A 1 111 ? -15.987 -1.390 28.133 1.00 67.00 111 VAL A C 1
ATOM 824 O O . VAL A 1 111 ? -16.614 -0.867 27.206 1.00 67.00 111 VAL A O 1
ATOM 827 N N . PRO A 1 112 ? -15.673 -0.723 29.261 1.00 58.38 112 PRO A N 1
ATOM 828 C CA . PRO A 1 112 ? -16.257 0.573 29.613 1.00 58.38 112 PRO A CA 1
ATOM 829 C C . PRO A 1 112 ? -15.854 1.706 28.666 1.00 58.38 112 PRO A C 1
ATOM 831 O O . PRO A 1 112 ? -16.714 2.506 28.295 1.00 58.38 112 PRO A O 1
ATOM 834 N N . LYS A 1 113 ? -14.589 1.748 28.227 1.00 64.06 113 LYS A N 1
ATOM 835 C CA . LYS A 1 113 ? -14.094 2.750 27.279 1.00 64.06 113 LYS A CA 1
ATOM 836 C C . LYS A 1 113 ? -12.984 2.174 26.409 1.00 64.06 113 LYS A C 1
ATOM 838 O O . LYS A 1 113 ? -12.041 1.570 26.922 1.00 64.06 113 LYS A O 1
ATOM 843 N N . VAL A 1 114 ? -13.1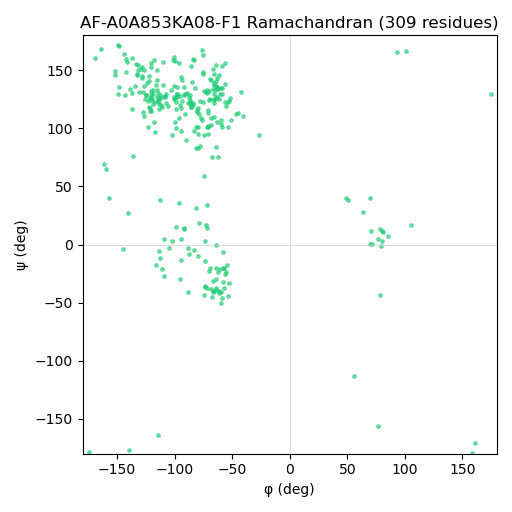23 2.343 25.097 1.00 56.94 114 VAL A N 1
ATOM 844 C CA . VAL A 1 114 ? -12.124 1.941 24.103 1.00 56.94 114 VAL A CA 1
ATOM 845 C C . VAL A 1 114 ? -11.755 3.183 23.301 1.00 56.94 114 VAL A C 1
ATOM 847 O O . VAL A 1 114 ? -12.504 3.595 22.419 1.00 56.94 114 VAL A O 1
ATOM 850 N N . ASP A 1 115 ? -10.617 3.792 23.623 1.00 59.94 115 ASP A N 1
ATOM 851 C CA . ASP A 1 115 ? -10.096 4.929 22.869 1.00 59.94 115 ASP A CA 1
ATOM 852 C C . ASP A 1 115 ? -9.145 4.416 21.782 1.00 59.94 115 ASP A C 1
ATOM 854 O O . ASP A 1 115 ? -8.219 3.646 22.050 1.00 59.94 115 ASP A O 1
ATOM 858 N N . PHE A 1 116 ? -9.363 4.842 20.541 1.00 49.75 116 PHE A N 1
ATOM 859 C CA . PHE A 1 116 ? -8.381 4.658 19.476 1.00 49.75 116 PHE A CA 1
ATOM 860 C C . PHE A 1 116 ? -7.238 5.651 19.690 1.00 49.75 116 PHE A C 1
ATOM 862 O O . PHE A 1 116 ? -7.509 6.826 19.927 1.00 49.75 116 PHE A O 1
ATOM 869 N N . ILE A 1 117 ? -5.985 5.195 19.615 1.00 54.56 117 ILE A N 1
ATOM 870 C CA . ILE A 1 117 ? -4.802 6.065 19.667 1.00 54.56 117 ILE A CA 1
ATOM 871 C C . ILE A 1 117 ? -4.335 6.302 18.220 1.00 54.56 117 ILE A C 1
ATOM 873 O O . ILE A 1 117 ? -3.675 5.429 17.648 1.00 54.56 117 ILE A O 1
ATOM 877 N N . PRO A 1 118 ? -4.660 7.448 17.591 1.00 39.62 118 PRO A N 1
ATOM 878 C CA . PRO A 1 118 ? -4.325 7.691 16.189 1.00 39.62 118 PRO A CA 1
ATOM 879 C C . PRO A 1 118 ? -2.813 7.738 15.941 1.00 39.62 118 PRO A C 1
ATOM 881 O O . PRO A 1 118 ? -2.347 7.369 14.865 1.00 39.62 118 PRO A O 1
ATOM 884 N N . GLU A 1 119 ? -2.029 8.167 16.934 1.00 42.59 119 GLU A N 1
ATOM 885 C CA . GLU A 1 119 ? -0.581 8.354 16.811 1.00 42.59 119 GLU A CA 1
ATOM 886 C C . GLU A 1 119 ? 0.190 7.036 16.677 1.00 42.59 119 GLU A C 1
ATOM 888 O O . GLU A 1 119 ? 1.323 7.035 16.190 1.00 42.59 119 GLU A O 1
ATOM 893 N N . THR A 1 120 ? -0.405 5.915 17.092 1.00 45.97 120 THR A N 1
ATOM 894 C CA . THR A 1 120 ? 0.206 4.580 16.998 1.00 45.97 120 THR A CA 1
ATOM 895 C C . THR A 1 120 ? -0.342 3.760 15.832 1.00 45.97 120 THR A C 1
ATOM 897 O O . THR A 1 120 ? 0.043 2.607 15.655 1.00 45.97 120 THR A O 1
ATOM 900 N N . GLY A 1 121 ? -1.227 4.339 15.019 1.00 40.38 121 GLY A N 1
ATOM 901 C CA . GLY A 1 121 ? -1.770 3.717 13.817 1.00 40.38 121 GLY A CA 1
ATOM 902 C C . GLY A 1 121 ? -2.872 2.694 14.084 1.00 40.38 121 GLY A C 1
ATOM 903 O O . GLY A 1 121 ? -3.864 2.742 13.372 1.00 40.38 121 GLY A O 1
ATOM 904 N N . TRP A 1 122 ? -2.742 1.809 15.085 1.00 50.41 122 TRP A N 1
ATOM 905 C CA . TRP A 1 122 ? -3.711 0.731 15.366 1.00 50.41 122 TRP A CA 1
ATOM 906 C C . TRP A 1 122 ? -3.672 0.211 16.824 1.00 50.41 122 TRP A C 1
ATOM 908 O O . TRP A 1 122 ? -3.800 -0.992 17.054 1.00 50.41 122 TRP A O 1
ATOM 918 N N . CYS A 1 123 ? -3.510 1.085 17.827 1.00 47.22 123 CYS A N 1
ATOM 919 C CA . CYS A 1 123 ? -3.682 0.675 19.231 1.00 47.22 123 CYS A CA 1
ATOM 920 C C . CYS A 1 123 ? -5.046 1.104 19.765 1.00 47.22 123 CYS A C 1
ATOM 922 O O . CYS A 1 123 ? -5.460 2.254 19.597 1.00 47.22 123 CYS A O 1
ATOM 924 N N . PHE A 1 124 ? -5.701 0.201 20.491 1.00 53.31 124 PHE A N 1
ATOM 925 C CA . PHE A 1 124 ? -6.813 0.573 21.356 1.00 53.31 124 PHE A CA 1
ATOM 926 C C . PHE A 1 124 ? -6.327 0.661 22.800 1.00 53.31 124 PHE A C 1
ATOM 928 O O . PHE A 1 124 ? -5.737 -0.283 23.338 1.00 53.31 124 PHE A O 1
ATOM 935 N N . LYS A 1 125 ? -6.600 1.800 23.434 1.00 62.06 125 LYS A N 1
ATOM 936 C CA . LYS A 1 125 ? -6.506 1.966 24.879 1.00 62.06 125 LYS A CA 1
ATOM 937 C C . LYS A 1 125 ? -7.829 1.535 25.481 1.00 62.06 125 LYS A C 1
ATOM 939 O O . LYS A 1 125 ? -8.873 2.098 25.162 1.00 62.06 125 LYS A O 1
ATOM 944 N N . VAL A 1 126 ? -7.773 0.564 26.379 1.00 61.53 126 VAL A N 1
ATOM 945 C CA . VAL A 1 126 ? -8.902 0.243 27.239 1.00 61.53 126 VAL A CA 1
ATOM 946 C C . VAL A 1 126 ? -8.665 0.909 28.581 1.00 61.53 126 VAL A C 1
ATOM 948 O O . VAL A 1 126 ? -7.644 0.669 29.238 1.00 61.53 126 VAL A O 1
ATOM 951 N N . SER A 1 127 ? -9.609 1.744 28.990 1.00 65.94 127 SER A N 1
ATOM 952 C CA . SER A 1 127 ? -9.567 2.426 30.275 1.00 65.94 127 SER A CA 1
ATOM 953 C C . SER A 1 127 ? -10.857 2.250 31.060 1.00 65.94 127 SER A C 1
ATOM 955 O O . SER A 1 127 ? -11.935 2.031 30.508 1.00 65.94 127 SER A O 1
ATOM 957 N N . GLU A 1 128 ? -10.723 2.328 32.376 1.00 69.56 128 GLU A N 1
ATOM 958 C CA . GLU A 1 128 ? -11.828 2.421 33.322 1.00 69.56 128 GLU A CA 1
ATOM 959 C C . GLU A 1 128 ? -11.690 3.721 34.125 1.00 69.56 128 GLU A C 1
ATOM 961 O O . GLU A 1 128 ? -10.582 4.233 34.311 1.00 69.56 128 GLU A O 1
ATOM 966 N N . ASP A 1 129 ? -12.807 4.266 34.597 1.00 67.69 129 ASP A N 1
ATOM 967 C CA . ASP A 1 129 ? -12.789 5.347 35.580 1.00 67.69 129 ASP A CA 1
ATOM 968 C C . ASP A 1 129 ? -12.707 4.733 36.984 1.00 67.69 129 ASP A C 1
ATOM 970 O O . ASP A 1 129 ? -13.600 3.991 37.399 1.00 67.69 129 ASP A O 1
ATOM 974 N N . VAL A 1 130 ? -11.627 5.030 37.713 1.00 71.44 130 VAL A N 1
ATOM 975 C CA . VAL A 1 130 ? -11.473 4.659 39.124 1.00 71.44 130 VAL A CA 1
ATOM 976 C C . VAL A 1 130 ? -11.366 5.929 39.956 1.00 71.44 130 VAL A C 1
ATOM 978 O O . VAL A 1 130 ? -10.290 6.512 40.098 1.00 71.44 130 VAL A O 1
ATOM 981 N N . GLY A 1 131 ? -12.491 6.351 40.534 1.00 80.25 131 GLY A N 1
ATOM 982 C CA . GLY A 1 131 ? -12.534 7.499 41.441 1.00 80.25 131 GLY A CA 1
ATOM 983 C C . GLY A 1 131 ? -12.300 8.845 40.749 1.00 80.25 131 GLY A C 1
ATOM 984 O O . GLY A 1 131 ? -11.591 9.692 41.291 1.00 80.25 131 GLY A O 1
ATOM 985 N N . GLY A 1 132 ? -12.855 9.039 39.550 1.00 79.25 132 GLY A N 1
ATOM 986 C CA . GLY A 1 132 ? -12.718 10.258 38.748 1.00 79.25 132 GLY A CA 1
ATOM 987 C C . GLY A 1 132 ? -11.385 10.356 38.006 1.00 79.25 132 GLY A C 1
ATOM 988 O O . GLY A 1 132 ? -11.009 11.434 37.542 1.00 79.25 132 GLY A O 1
ATOM 989 N N . ARG A 1 133 ? -10.629 9.256 37.931 1.00 66.94 133 ARG A N 1
ATOM 990 C CA . ARG A 1 133 ? -9.355 9.174 37.213 1.00 66.94 133 ARG A CA 1
ATOM 991 C C . ARG A 1 133 ? -9.407 8.041 36.210 1.00 66.94 133 ARG A C 1
ATOM 993 O O . ARG A 1 133 ? -9.700 6.899 36.554 1.00 66.94 133 ARG A O 1
ATOM 1000 N N . GLU A 1 134 ? -9.047 8.361 34.975 1.00 71.38 134 GLU A N 1
ATOM 1001 C CA . GLU A 1 134 ? -8.922 7.369 33.923 1.00 71.38 134 GLU A CA 1
ATOM 1002 C C . GLU A 1 134 ? -7.695 6.484 34.183 1.00 71.38 134 GLU A C 1
ATOM 1004 O O . GLU A 1 134 ? -6.550 6.945 34.159 1.00 71.38 134 GLU A O 1
ATOM 1009 N N . LYS A 1 135 ? -7.932 5.195 34.414 1.00 68.81 135 LYS A N 1
ATOM 1010 C CA . LYS A 1 135 ? -6.896 4.180 34.578 1.00 68.81 135 LYS A CA 1
ATOM 1011 C C . LYS A 1 135 ? -6.869 3.296 33.340 1.00 68.81 135 LYS A C 1
ATOM 1013 O O . LYS A 1 135 ? -7.861 2.664 32.989 1.00 68.81 135 LYS A O 1
ATOM 1018 N N . MET A 1 136 ? -5.719 3.235 32.677 1.00 62.19 136 MET A N 1
ATOM 1019 C CA . MET A 1 136 ? -5.497 2.274 31.598 1.00 62.19 136 MET A CA 1
ATOM 1020 C C . MET A 1 136 ? -5.421 0.867 32.195 1.00 62.19 136 MET A C 1
ATOM 1022 O O . MET A 1 136 ? -4.616 0.625 33.095 1.00 62.19 136 MET A O 1
ATOM 1026 N N . ILE A 1 137 ? -6.249 -0.046 31.695 1.00 56.62 137 ILE A N 1
ATOM 1027 C CA . ILE A 1 137 ? -6.285 -1.442 32.158 1.00 56.62 137 ILE A CA 1
ATOM 1028 C C . ILE A 1 137 ? -5.719 -2.413 31.132 1.00 56.62 137 ILE A C 1
ATOM 1030 O O . ILE A 1 137 ? -5.170 -3.444 31.511 1.00 56.62 137 ILE A O 1
ATOM 1034 N N . ALA A 1 138 ? -5.788 -2.066 29.848 1.00 54.91 138 ALA A N 1
ATOM 1035 C CA . ALA A 1 138 ? -5.125 -2.807 28.790 1.00 54.91 138 ALA A CA 1
ATOM 1036 C C . ALA A 1 138 ? -4.784 -1.878 27.624 1.00 54.91 138 ALA A C 1
ATOM 1038 O O . ALA A 1 138 ? -5.498 -0.917 27.333 1.00 54.91 138 ALA A O 1
ATOM 1039 N N . MET A 1 139 ? -3.698 -2.202 26.934 1.00 47.72 139 MET A N 1
ATOM 1040 C CA . MET A 1 139 ? -3.378 -1.655 25.625 1.00 47.72 139 MET A CA 1
ATOM 1041 C C . MET A 1 139 ? -3.261 -2.848 24.687 1.00 47.72 139 MET A C 1
ATOM 1043 O O . MET A 1 139 ? -2.407 -3.711 24.893 1.00 47.72 139 MET A O 1
ATOM 1047 N N . ALA A 1 140 ? -4.167 -2.936 23.719 1.00 48.38 140 ALA A N 1
ATOM 1048 C CA . ALA A 1 140 ? -4.109 -3.965 22.694 1.00 48.38 140 ALA A CA 1
ATOM 1049 C C . ALA A 1 140 ? -3.425 -3.360 21.471 1.00 48.38 140 ALA A C 1
ATOM 1051 O O . ALA A 1 140 ? -3.984 -2.494 20.796 1.00 48.38 140 ALA A O 1
ATOM 1052 N N . ASP A 1 141 ? -2.199 -3.807 21.230 1.00 43.22 141 ASP A N 1
ATOM 1053 C CA . ASP A 1 141 ? -1.550 -3.684 19.933 1.00 43.22 141 ASP A CA 1
ATOM 1054 C C . ASP A 1 141 ? -2.202 -4.739 19.025 1.00 43.22 141 ASP A C 1
ATOM 1056 O O . ASP A 1 141 ? -2.236 -5.913 19.393 1.00 43.22 141 ASP A O 1
ATOM 1060 N N . LEU A 1 142 ? -2.789 -4.363 17.884 1.00 46.47 142 LEU A N 1
ATOM 1061 C CA . LEU A 1 142 ? -3.476 -5.310 16.983 1.00 46.47 142 LEU A CA 1
ATOM 1062 C C . LEU A 1 142 ? -2.518 -6.247 16.227 1.00 46.47 142 LEU A C 1
ATOM 1064 O O . LEU A 1 142 ? -2.915 -6.942 15.291 1.00 46.47 142 LEU A O 1
ATOM 1068 N N . GLY A 1 143 ? -1.269 -6.307 16.673 1.00 34.94 143 GLY A N 1
ATOM 1069 C CA . GLY A 1 143 ? -0.201 -7.072 16.074 1.00 34.94 143 GLY A CA 1
ATOM 1070 C C . GLY A 1 143 ? 0.699 -6.164 15.248 1.00 34.94 143 GLY A C 1
ATOM 1071 O O . GLY A 1 143 ? 0.354 -5.019 14.953 1.00 34.94 143 GLY A O 1
ATOM 1072 N N . PRO A 1 144 ? 1.876 -6.672 14.861 1.00 36.16 144 PRO A N 1
ATOM 1073 C CA . PRO A 1 144 ? 2.810 -5.898 14.083 1.00 36.16 144 PRO A CA 1
ATOM 1074 C C . PRO A 1 144 ? 2.159 -5.576 12.739 1.00 36.16 144 PRO A C 1
ATOM 1076 O O . PRO A 1 144 ? 2.155 -6.394 11.822 1.00 36.16 144 PRO A O 1
ATOM 1079 N N . ILE A 1 145 ? 1.731 -4.328 12.578 1.00 43.94 145 ILE A N 1
ATOM 1080 C CA . ILE A 1 145 ? 2.135 -3.587 11.393 1.00 43.94 145 ILE A CA 1
ATOM 1081 C C . ILE A 1 145 ? 3.608 -3.953 11.190 1.00 43.94 145 ILE A C 1
ATOM 1083 O O . ILE A 1 145 ? 4.429 -3.647 12.062 1.00 43.94 145 ILE A O 1
ATOM 1087 N N . ALA A 1 146 ? 3.934 -4.703 10.136 1.00 45.44 146 ALA A N 1
ATOM 1088 C CA . ALA A 1 146 ? 5.303 -5.115 9.858 1.00 45.44 146 ALA A CA 1
ATOM 1089 C C . ALA A 1 146 ? 6.207 -3.891 10.043 1.00 45.44 146 ALA A C 1
ATOM 1091 O O . ALA A 1 146 ? 6.006 -2.884 9.363 1.00 45.44 146 ALA A O 1
ATOM 1092 N N . LYS A 1 147 ? 7.071 -3.948 11.071 1.00 52.38 147 LYS A N 1
ATOM 1093 C CA . LYS A 1 147 ? 7.840 -2.835 11.654 1.00 52.38 147 LYS A CA 1
ATOM 1094 C C . LYS A 1 147 ? 8.093 -1.707 10.642 1.00 52.38 147 LYS A C 1
ATOM 1096 O O . LYS A 1 147 ? 9.069 -1.765 9.903 1.00 52.38 147 LYS A O 1
ATOM 1101 N N . GLY A 1 148 ? 7.237 -0.685 10.631 1.00 66.62 148 GLY A N 1
ATOM 1102 C CA . GLY A 1 148 ? 7.434 0.496 9.789 1.00 66.62 148 GLY A CA 1
ATOM 1103 C C . GLY A 1 148 ? 6.549 0.640 8.543 1.00 66.62 148 GLY A C 1
ATOM 1104 O O . GLY A 1 148 ? 6.888 1.463 7.698 1.00 66.62 148 GLY A O 1
ATOM 1105 N N . THR A 1 149 ? 5.439 -0.088 8.429 1.00 80.88 149 THR A N 1
ATOM 1106 C CA . THR A 1 149 ? 4.467 0.088 7.326 1.00 80.88 149 THR A CA 1
ATOM 1107 C C . THR A 1 149 ? 3.239 0.888 7.793 1.00 80.88 149 THR A C 1
ATOM 1109 O O . THR A 1 149 ? 2.991 0.994 8.983 1.00 80.88 149 THR A O 1
ATOM 1112 N N . ALA A 1 150 ? 2.470 1.516 6.917 1.00 85.31 150 ALA A N 1
ATOM 1113 C CA . ALA A 1 150 ? 1.116 1.973 7.209 1.00 85.31 150 ALA A CA 1
ATOM 1114 C C . ALA A 1 150 ? 0.202 1.419 6.123 1.00 85.31 150 ALA A C 1
ATOM 1116 O O . ALA A 1 150 ? 0.528 1.522 4.944 1.00 85.31 150 ALA A O 1
ATOM 1117 N N . GLU A 1 151 ? -0.914 0.819 6.527 1.00 89.69 151 GLU A N 1
ATOM 1118 C CA . GLU A 1 151 ? -1.858 0.171 5.621 1.00 89.69 151 GLU A CA 1
ATOM 1119 C C . GLU A 1 151 ? -3.273 0.709 5.844 1.00 89.69 151 GLU A C 1
ATOM 1121 O O . GLU A 1 151 ? -3.713 0.901 6.982 1.00 89.69 151 GLU A O 1
ATOM 1126 N N . GLN A 1 152 ? -3.984 0.972 4.750 1.00 90.38 152 GLN A N 1
ATOM 1127 C CA . GLN A 1 152 ? -5.401 1.323 4.746 1.00 90.38 152 GLN A CA 1
ATOM 1128 C C . GLN A 1 152 ? -6.084 0.681 3.541 1.00 90.38 152 GLN A C 1
ATOM 1130 O O . GLN A 1 152 ? -5.503 0.605 2.469 1.00 90.38 152 GLN A O 1
ATOM 1135 N N . GLN A 1 153 ? -7.358 0.320 3.671 1.00 92.94 153 GLN A N 1
ATOM 1136 C CA . GLN A 1 153 ? -8.139 -0.248 2.571 1.00 92.94 153 GLN A CA 1
ATOM 1137 C C . GLN A 1 153 ? -9.446 0.516 2.398 1.00 92.94 153 GLN A C 1
ATOM 1139 O O . GLN A 1 153 ? -10.044 0.973 3.375 1.00 92.94 153 GLN A O 1
ATOM 1144 N N . LYS A 1 154 ? -9.893 0.655 1.152 1.00 92.12 154 LYS A N 1
ATOM 1145 C CA . LYS A 1 154 ? -11.175 1.265 0.791 1.00 92.12 154 LYS A CA 1
ATOM 1146 C C . LYS A 1 154 ? -11.817 0.525 -0.370 1.00 92.12 154 LYS A C 1
ATOM 1148 O O . LYS A 1 154 ? -11.140 -0.161 -1.125 1.00 92.12 154 LYS A O 1
ATOM 1153 N N . GLU A 1 155 ? -13.122 0.698 -0.521 1.00 92.50 155 GLU A N 1
ATOM 1154 C CA . GLU A 1 155 ? -13.892 0.121 -1.621 1.00 92.50 155 GLU A CA 1
ATOM 1155 C C . GLU A 1 155 ? -14.458 1.220 -2.520 1.00 92.50 155 GLU A C 1
ATOM 1157 O O . GLU A 1 155 ? -14.766 2.325 -2.065 1.00 92.50 155 GLU A O 1
ATOM 1162 N N . THR A 1 156 ? -14.621 0.890 -3.794 1.00 94.75 156 THR A N 1
ATOM 1163 C CA . THR A 1 156 ? -15.360 1.664 -4.792 1.00 94.75 156 THR A CA 1
ATOM 1164 C C . THR A 1 156 ? -16.587 0.878 -5.253 1.00 94.75 156 THR A C 1
ATOM 1166 O O . THR A 1 156 ? -17.026 -0.068 -4.589 1.00 94.75 156 THR A O 1
ATOM 1169 N N . ALA A 1 157 ? -17.189 1.264 -6.382 1.00 94.75 157 ALA A N 1
ATOM 1170 C CA . ALA A 1 157 ? -18.259 0.464 -6.954 1.00 94.75 157 ALA A CA 1
ATOM 1171 C C . ALA A 1 157 ? -17.715 -0.885 -7.445 1.00 94.75 157 ALA A C 1
ATOM 1173 O O . ALA A 1 157 ? -18.360 -1.909 -7.212 1.00 94.75 157 ALA A O 1
ATOM 1174 N N . THR A 1 158 ? -16.530 -0.891 -8.067 1.00 96.94 158 THR A N 1
ATOM 1175 C CA . THR A 1 158 ? -15.986 -2.076 -8.750 1.00 96.94 158 THR A CA 1
ATOM 1176 C C . THR A 1 158 ? -14.769 -2.707 -8.089 1.00 96.94 158 THR A C 1
ATOM 1178 O O . THR A 1 158 ? -14.527 -3.894 -8.309 1.00 96.94 158 THR A O 1
ATOM 1181 N N . SER A 1 159 ? -14.040 -1.973 -7.250 1.00 95.50 159 SER A N 1
ATOM 1182 C CA . SER A 1 159 ? -12.736 -2.411 -6.755 1.00 95.50 159 SER A CA 1
ATOM 1183 C C . SER A 1 159 ? -12.608 -2.269 -5.238 1.00 95.50 159 SER A C 1
ATOM 1185 O O . SER A 1 159 ? -13.258 -1.454 -4.582 1.00 95.50 159 SER A O 1
ATOM 1187 N N . ILE A 1 160 ? -11.737 -3.091 -4.677 1.00 94.25 160 ILE A N 1
ATOM 1188 C CA . ILE A 1 160 ? -11.208 -3.003 -3.326 1.00 94.25 160 ILE A CA 1
ATOM 1189 C C . ILE A 1 160 ? -9.755 -2.564 -3.480 1.00 94.25 160 ILE A C 1
ATOM 1191 O O . ILE A 1 160 ? -8.996 -3.186 -4.217 1.00 94.25 160 ILE A O 1
ATOM 1195 N N . VAL A 1 161 ? -9.359 -1.498 -2.796 1.00 96.94 161 VAL A N 1
ATOM 1196 C CA . VAL A 1 161 ? -8.025 -0.910 -2.926 1.00 96.94 161 VAL A CA 1
ATOM 1197 C C . VAL A 1 161 ? -7.345 -0.885 -1.573 1.00 96.94 161 VAL A C 1
ATOM 1199 O O . VAL A 1 161 ? -7.849 -0.236 -0.656 1.00 96.94 161 VAL A O 1
ATOM 1202 N N . SER A 1 162 ? -6.214 -1.583 -1.460 1.00 96.38 162 SER A N 1
ATOM 1203 C CA . SER A 1 162 ? -5.324 -1.511 -0.299 1.00 96.38 162 SER A CA 1
ATOM 1204 C C . SER A 1 162 ? -4.140 -0.607 -0.623 1.00 96.38 162 SER A C 1
ATOM 1206 O O . SER A 1 162 ? -3.461 -0.803 -1.626 1.00 96.38 162 SER A O 1
ATOM 1208 N N . LEU A 1 163 ? -3.924 0.405 0.206 1.00 96.81 163 LEU A N 1
ATOM 1209 C CA . LEU A 1 163 ? -2.768 1.286 0.189 1.00 96.81 163 LEU A CA 1
ATOM 1210 C C . LEU A 1 163 ? -1.803 0.815 1.270 1.00 96.81 163 LEU A C 1
ATOM 1212 O O . LEU A 1 163 ? -2.184 0.774 2.440 1.00 96.81 163 LEU A O 1
ATOM 1216 N N . GLN A 1 164 ? -0.554 0.571 0.893 1.00 95.81 164 GLN A N 1
ATOM 1217 C CA . GLN A 1 164 ? 0.540 0.300 1.814 1.00 95.81 164 GLN A CA 1
ATOM 1218 C C . GLN A 1 164 ? 1.659 1.325 1.613 1.00 95.81 164 GLN A C 1
ATOM 1220 O O . GLN A 1 164 ? 1.960 1.747 0.497 1.00 95.81 164 GLN A O 1
ATOM 1225 N N . ILE A 1 165 ? 2.271 1.774 2.704 1.00 95.12 165 ILE A N 1
ATOM 1226 C CA . ILE A 1 165 ? 3.483 2.592 2.660 1.00 95.12 165 ILE A CA 1
ATOM 1227 C C . ILE A 1 165 ? 4.469 2.113 3.712 1.00 95.12 165 ILE A C 1
ATOM 1229 O O . ILE A 1 165 ? 4.188 2.179 4.905 1.00 95.12 165 ILE A O 1
ATOM 1233 N N . GLY A 1 166 ? 5.626 1.628 3.279 1.00 93.31 166 GLY A N 1
ATOM 1234 C CA . GLY A 1 166 ? 6.590 0.951 4.139 1.00 93.31 166 GLY A CA 1
ATOM 1235 C C . GLY A 1 166 ? 8.039 1.323 3.854 1.00 93.31 166 GLY A C 1
ATOM 1236 O O . GLY A 1 166 ? 8.316 2.201 3.028 1.00 93.31 166 GLY A O 1
ATOM 1237 N N . PRO A 1 167 ? 8.987 0.687 4.565 1.00 91.38 167 PRO A N 1
ATOM 1238 C CA . PRO A 1 167 ? 10.408 0.862 4.303 1.00 91.38 167 PRO A CA 1
ATOM 1239 C C . PRO A 1 167 ? 10.728 0.535 2.843 1.00 91.38 167 PRO A C 1
ATOM 1241 O O . PRO A 1 167 ? 10.019 -0.236 2.202 1.00 91.38 167 PRO A O 1
ATOM 1244 N N . LEU A 1 168 ? 11.822 1.088 2.318 1.00 90.94 168 LEU A N 1
ATOM 1245 C CA . LEU A 1 168 ? 12.241 0.787 0.948 1.00 90.94 168 LEU A CA 1
ATOM 1246 C C . LEU A 1 168 ? 12.432 -0.723 0.727 1.00 90.94 168 LEU A C 1
ATOM 1248 O O . LEU A 1 168 ? 13.244 -1.360 1.408 1.00 90.94 168 LEU A O 1
ATOM 1252 N N . GLY A 1 169 ? 11.708 -1.259 -0.255 1.00 88.31 169 GLY A N 1
ATOM 1253 C CA . GLY A 1 169 ? 11.926 -2.578 -0.839 1.00 88.31 169 GLY A CA 1
ATOM 1254 C C . GLY A 1 169 ? 13.019 -2.554 -1.909 1.00 88.31 169 GLY A C 1
ATOM 1255 O O . GLY A 1 169 ? 13.361 -1.507 -2.464 1.00 88.31 169 GLY A O 1
ATOM 1256 N N . SER A 1 170 ? 13.599 -3.721 -2.193 1.00 91.62 170 SER A N 1
ATOM 1257 C CA . SER A 1 170 ? 14.450 -3.888 -3.374 1.00 91.62 170 SER A CA 1
ATOM 1258 C C . SER A 1 170 ? 13.552 -4.086 -4.582 1.00 91.62 170 SER A C 1
ATOM 1260 O O . SER A 1 170 ? 12.894 -5.112 -4.671 1.00 91.62 170 SER A O 1
ATOM 1262 N N . MET A 1 171 ? 13.546 -3.150 -5.521 1.00 92.62 171 MET A N 1
ATOM 1263 C CA . MET A 1 171 ? 12.940 -3.382 -6.830 1.00 92.62 171 MET A CA 1
ATOM 1264 C C . MET A 1 171 ? 13.957 -4.126 -7.706 1.00 92.62 171 MET A C 1
ATOM 1266 O O . MET A 1 171 ? 15.147 -3.803 -7.702 1.00 92.62 171 MET A O 1
ATOM 1270 N N . ILE A 1 172 ? 13.520 -5.162 -8.413 1.00 93.75 172 ILE A N 1
ATOM 1271 C CA . ILE A 1 172 ? 14.376 -6.013 -9.245 1.00 93.75 172 ILE A CA 1
ATOM 1272 C C . ILE A 1 172 ? 13.706 -6.314 -10.586 1.00 93.75 172 ILE A C 1
ATOM 1274 O O . ILE A 1 172 ? 12.497 -6.190 -10.760 1.00 93.75 172 ILE A O 1
ATOM 1278 N N . THR A 1 173 ? 14.495 -6.722 -11.573 1.00 93.12 173 THR A N 1
ATOM 1279 C CA . THR A 1 173 ? 13.975 -7.215 -12.851 1.00 93.12 173 THR A CA 1
ATOM 1280 C C . THR A 1 173 ? 13.612 -8.697 -12.757 1.00 93.12 173 THR A C 1
ATOM 1282 O O . THR A 1 173 ? 14.145 -9.440 -11.929 1.00 93.12 173 THR A O 1
ATOM 1285 N N . ALA A 1 174 ? 12.767 -9.180 -13.671 1.00 92.75 174 ALA A N 1
ATOM 1286 C CA . ALA A 1 174 ? 12.463 -10.610 -13.762 1.00 92.75 174 ALA A CA 1
ATOM 1287 C C . ALA A 1 174 ? 13.725 -11.470 -13.996 1.00 92.75 174 ALA A C 1
ATOM 1289 O O . ALA A 1 174 ? 13.806 -12.598 -13.515 1.00 92.75 174 ALA A O 1
ATOM 1290 N N . ALA A 1 175 ? 14.729 -10.941 -14.707 1.00 93.19 175 ALA A N 1
ATOM 1291 C CA . ALA A 1 175 ? 16.013 -11.615 -14.895 1.00 93.19 175 ALA A CA 1
ATOM 1292 C C . ALA A 1 175 ? 16.801 -11.715 -13.579 1.00 93.19 175 ALA A C 1
ATOM 1294 O O . ALA A 1 175 ? 17.277 -12.791 -13.234 1.00 93.19 175 ALA A O 1
ATOM 1295 N N . GLN A 1 176 ? 16.880 -10.630 -12.804 1.00 94.25 176 GLN A N 1
ATOM 1296 C CA . GLN A 1 176 ? 17.528 -10.635 -11.487 1.00 94.25 176 GLN A CA 1
ATOM 1297 C C . GLN A 1 176 ? 16.865 -11.626 -10.524 1.00 94.25 176 GLN A C 1
ATOM 1299 O O . GLN A 1 176 ? 17.563 -12.369 -9.836 1.00 94.25 176 GLN A O 1
ATOM 1304 N N . ALA A 1 177 ? 15.532 -11.704 -10.529 1.00 95.12 177 ALA A N 1
ATOM 1305 C CA . ALA A 1 177 ? 14.799 -12.679 -9.726 1.00 95.12 177 ALA A CA 1
ATOM 1306 C C . ALA A 1 177 ? 15.138 -14.132 -10.108 1.00 95.12 177 ALA A C 1
ATOM 1308 O O . ALA A 1 177 ? 15.336 -14.970 -9.232 1.00 95.12 177 ALA A O 1
ATOM 1309 N N . LYS A 1 178 ? 15.291 -14.433 -11.409 1.00 94.25 178 LYS A N 1
ATOM 1310 C CA . LYS A 1 178 ? 15.753 -15.755 -11.883 1.00 94.25 178 LYS A CA 1
ATOM 1311 C C . LYS A 1 178 ? 17.165 -16.106 -11.402 1.00 94.25 178 LYS A C 1
ATOM 1313 O O . LYS A 1 178 ? 17.492 -17.284 -11.312 1.00 94.25 178 LYS A O 1
ATOM 1318 N N . HIS A 1 179 ? 17.976 -15.105 -11.065 1.00 95.44 179 HIS A N 1
ATOM 1319 C CA . HIS A 1 179 ? 19.299 -15.273 -10.460 1.00 95.44 179 HIS A CA 1
ATOM 1320 C C . HIS A 1 179 ? 19.275 -15.267 -8.920 1.00 95.44 179 HIS A C 1
ATOM 1322 O O . HIS A 1 179 ? 20.324 -15.163 -8.290 1.00 95.44 179 HIS A O 1
ATOM 1328 N N . GLY A 1 180 ? 18.098 -15.404 -8.302 1.00 93.62 180 GLY A N 1
ATOM 1329 C CA . GLY A 1 180 ? 17.949 -15.585 -6.858 1.00 93.62 180 GLY A CA 1
ATOM 1330 C C . GLY A 1 180 ? 17.920 -14.295 -6.038 1.00 93.62 180 GLY A C 1
ATOM 1331 O O . GLY A 1 180 ? 17.914 -14.371 -4.810 1.00 93.62 180 GLY A O 1
ATOM 1332 N N . LEU A 1 181 ? 17.884 -13.116 -6.673 1.00 93.62 181 LEU A N 1
ATOM 1333 C CA . LEU A 1 181 ? 17.633 -11.872 -5.945 1.00 93.62 181 LEU A CA 1
ATOM 1334 C C . LEU A 1 181 ? 16.181 -11.847 -5.454 1.00 93.62 181 LEU A C 1
ATOM 1336 O O . LEU A 1 181 ? 15.267 -12.284 -6.153 1.00 93.62 181 LEU A O 1
ATOM 1340 N N . THR A 1 182 ? 15.971 -11.304 -4.258 1.00 93.69 182 THR A N 1
ATOM 1341 C CA . THR A 1 182 ? 14.640 -11.159 -3.663 1.00 93.69 182 THR A CA 1
ATOM 1342 C C . THR A 1 182 ? 14.228 -9.701 -3.609 1.00 93.69 182 THR A C 1
ATOM 1344 O O . THR A 1 182 ? 15.032 -8.853 -3.220 1.00 93.69 182 THR A O 1
ATOM 1347 N N . GLY A 1 183 ? 12.976 -9.424 -3.945 1.00 93.75 183 GLY A N 1
ATOM 1348 C CA . GLY A 1 183 ? 12.452 -8.068 -4.036 1.00 93.75 183 GLY A CA 1
ATOM 1349 C C . GLY A 1 183 ? 11.182 -8.010 -4.873 1.00 93.75 183 GLY A C 1
ATOM 1350 O O . GLY A 1 183 ? 10.650 -9.052 -5.261 1.00 93.75 183 GLY A O 1
ATOM 1351 N N . ASP A 1 184 ? 10.731 -6.805 -5.182 1.00 95.19 184 ASP A N 1
ATOM 1352 C CA . ASP A 1 184 ? 9.563 -6.566 -6.021 1.00 95.19 184 ASP A CA 1
ATOM 1353 C C . ASP A 1 184 ? 9.977 -6.568 -7.486 1.00 95.19 184 ASP A C 1
ATOM 1355 O O . ASP A 1 184 ? 10.822 -5.791 -7.936 1.00 95.19 184 ASP A O 1
ATOM 1359 N N . ILE A 1 185 ? 9.418 -7.511 -8.236 1.00 95.69 185 ILE A N 1
ATOM 1360 C CA . ILE A 1 185 ? 9.705 -7.696 -9.648 1.00 95.69 185 ILE A CA 1
ATOM 1361 C C . ILE A 1 185 ? 8.915 -6.656 -10.426 1.00 95.69 185 ILE A C 1
ATOM 1363 O O . ILE A 1 185 ? 7.691 -6.735 -10.513 1.00 95.69 185 ILE A O 1
ATOM 1367 N N . MET A 1 186 ? 9.623 -5.714 -11.043 1.00 95.31 186 MET A N 1
ATOM 1368 C CA . MET A 1 186 ? 9.018 -4.743 -11.948 1.00 95.31 186 MET A CA 1
ATOM 1369 C C . MET A 1 186 ? 8.479 -5.442 -13.193 1.00 95.31 186 MET A C 1
ATOM 1371 O O . MET A 1 186 ? 9.204 -6.146 -13.905 1.00 95.31 186 MET A O 1
ATOM 1375 N N . VAL A 1 187 ? 7.199 -5.219 -13.469 1.00 93.06 187 VAL A N 1
ATOM 1376 C CA . VAL A 1 187 ? 6.514 -5.752 -14.640 1.00 93.06 187 VAL A CA 1
ATOM 1377 C C . VAL A 1 187 ? 6.751 -4.800 -15.801 1.00 93.06 187 VAL A C 1
ATOM 1379 O O . VAL A 1 187 ? 6.398 -3.625 -15.759 1.00 93.06 187 VAL A O 1
ATOM 1382 N N . GLN A 1 188 ? 7.372 -5.315 -16.856 1.00 85.38 188 GLN A N 1
ATOM 1383 C CA . GLN A 1 188 ? 7.708 -4.525 -18.027 1.00 85.38 188 GLN A CA 1
ATOM 1384 C C . GLN A 1 188 ? 6.437 -4.104 -18.785 1.00 85.38 188 GLN A C 1
ATOM 1386 O O . GLN A 1 188 ? 5.788 -4.920 -19.437 1.00 85.38 188 GLN A O 1
ATOM 1391 N N . THR A 1 189 ? 6.098 -2.816 -18.729 1.00 75.38 189 THR A N 1
ATOM 1392 C CA . THR A 1 189 ? 5.035 -2.211 -19.540 1.00 75.38 189 THR A CA 1
ATOM 1393 C C . THR A 1 189 ? 5.648 -1.445 -20.707 1.00 75.38 189 THR A C 1
ATOM 1395 O O . THR A 1 189 ? 6.027 -0.284 -20.573 1.00 75.38 189 THR A O 1
ATOM 1398 N N . GLY A 1 190 ? 5.757 -2.108 -21.859 1.00 74.62 190 GLY A N 1
ATOM 1399 C CA . GLY A 1 190 ? 6.414 -1.566 -23.053 1.00 74.62 190 GLY A CA 1
ATOM 1400 C C . GLY A 1 190 ? 7.897 -1.945 -23.148 1.00 74.62 190 GLY A C 1
ATOM 1401 O O . GLY A 1 190 ? 8.499 -2.437 -22.202 1.00 74.62 190 GLY A O 1
ATOM 1402 N N . GLY A 1 191 ? 8.512 -1.755 -24.317 1.00 74.00 191 GLY A N 1
ATOM 1403 C CA . GLY A 1 191 ? 9.881 -2.223 -24.600 1.00 74.00 191 GLY A CA 1
ATOM 1404 C C . GLY A 1 191 ? 11.004 -1.598 -23.754 1.00 74.00 191 GLY A C 1
ATOM 1405 O O . GLY A 1 191 ? 12.158 -1.969 -23.935 1.00 74.00 191 GLY A O 1
ATOM 1406 N N . MET A 1 192 ? 10.697 -0.682 -22.831 1.00 69.12 192 MET A N 1
ATOM 1407 C CA . MET A 1 192 ? 11.663 -0.035 -21.943 1.00 69.12 192 MET A CA 1
ATOM 1408 C C . MET A 1 192 ? 11.342 -0.350 -20.483 1.00 69.12 192 MET A C 1
ATOM 1410 O O . MET A 1 192 ? 10.209 -0.182 -20.038 1.00 69.12 192 MET A O 1
ATOM 1414 N N . MET A 1 193 ? 12.352 -0.794 -19.735 1.00 67.50 193 MET A N 1
ATOM 1415 C CA . MET A 1 193 ? 12.241 -0.934 -18.286 1.00 67.50 193 MET A CA 1
ATOM 1416 C C . MET A 1 193 ? 12.248 0.462 -17.651 1.00 67.50 193 MET A C 1
ATOM 1418 O O . MET A 1 193 ? 13.138 1.253 -17.981 1.00 67.50 193 MET A O 1
ATOM 1422 N N . PRO A 1 194 ? 11.309 0.785 -16.747 1.00 68.75 194 PRO A N 1
ATOM 1423 C CA . PRO A 1 194 ? 11.400 2.017 -15.980 1.00 68.75 194 PRO A CA 1
ATOM 1424 C C . PRO A 1 194 ? 12.712 2.012 -15.188 1.00 68.75 194 PRO A C 1
ATOM 1426 O O . PRO A 1 194 ? 13.059 1.028 -14.531 1.00 68.75 194 PRO A O 1
ATOM 1429 N N . ALA A 1 195 ? 13.478 3.098 -15.298 1.00 69.06 195 ALA A N 1
ATOM 1430 C CA . ALA A 1 195 ? 14.680 3.266 -14.497 1.00 69.06 195 ALA A CA 1
ATOM 1431 C C . ALA A 1 195 ? 14.282 3.300 -13.018 1.00 69.06 195 ALA A C 1
ATOM 1433 O O . ALA A 1 195 ? 13.348 4.009 -12.642 1.00 69.06 195 ALA A O 1
ATOM 1434 N N . MET A 1 196 ? 14.997 2.552 -12.176 1.00 69.75 196 MET A N 1
ATOM 1435 C CA . MET A 1 196 ? 14.769 2.608 -10.735 1.00 69.75 196 MET A CA 1
ATOM 1436 C C . MET A 1 196 ? 15.156 3.996 -10.235 1.00 69.75 196 MET A C 1
ATOM 1438 O O . MET A 1 196 ? 16.331 4.368 -10.238 1.00 69.75 196 MET A O 1
ATOM 1442 N N . ALA A 1 197 ? 14.156 4.781 -9.849 1.00 77.00 197 ALA A N 1
ATOM 1443 C CA . ALA A 1 197 ? 14.367 6.132 -9.375 1.00 77.00 197 ALA A CA 1
ATOM 1444 C C . ALA A 1 197 ? 15.031 6.086 -7.989 1.00 77.00 197 ALA A C 1
ATOM 1446 O O . ALA A 1 197 ? 14.387 5.847 -6.972 1.00 77.00 197 ALA A O 1
ATOM 1447 N N . MET A 1 198 ? 16.346 6.317 -7.943 1.00 85.06 198 MET A N 1
ATOM 1448 C CA . MET A 1 198 ? 17.078 6.504 -6.679 1.00 85.06 198 MET A CA 1
ATOM 1449 C C . MET A 1 198 ? 16.788 7.873 -6.047 1.00 85.06 198 MET A C 1
ATOM 1451 O O . MET A 1 198 ? 17.108 8.115 -4.877 1.00 85.06 198 MET A O 1
ATOM 1455 N N . THR A 1 199 ? 16.192 8.775 -6.827 1.00 89.31 199 THR A N 1
ATOM 1456 C CA . THR A 1 199 ? 15.746 10.090 -6.392 1.00 89.31 199 THR A CA 1
ATOM 1457 C C . THR A 1 199 ? 14.328 10.377 -6.872 1.00 89.31 199 THR A C 1
ATOM 1459 O O . THR A 1 199 ? 13.934 9.983 -7.964 1.00 89.31 199 THR A O 1
ATOM 1462 N N . ASP A 1 200 ? 13.579 11.103 -6.053 1.00 88.06 200 ASP A N 1
ATOM 1463 C CA . ASP A 1 200 ? 12.246 11.621 -6.335 1.00 88.06 200 ASP A CA 1
ATOM 1464 C C . ASP A 1 200 ? 12.316 13.148 -6.215 1.00 88.06 200 ASP A C 1
ATOM 1466 O O . ASP A 1 200 ? 12.683 13.687 -5.168 1.00 88.06 200 ASP A O 1
ATOM 1470 N N . HIS A 1 201 ? 12.108 13.852 -7.332 1.00 86.06 201 HIS A N 1
ATOM 1471 C CA . HIS A 1 201 ? 12.315 15.304 -7.446 1.00 86.06 201 HIS A CA 1
ATOM 1472 C C . HIS A 1 201 ? 13.675 15.795 -6.892 1.00 86.06 201 HIS A C 1
ATOM 1474 O O . HIS A 1 201 ? 13.770 16.835 -6.239 1.00 86.06 201 HIS A O 1
ATOM 1480 N N . GLY A 1 202 ? 14.747 15.029 -7.134 1.00 89.81 202 GLY A N 1
ATOM 1481 C CA . GLY A 1 202 ? 16.107 15.347 -6.678 1.00 89.81 202 GLY A CA 1
ATOM 1482 C C . GLY A 1 202 ? 16.387 15.027 -5.204 1.00 89.81 202 GLY A C 1
ATOM 1483 O O . GLY A 1 202 ? 17.513 15.207 -4.746 1.00 89.81 202 GLY A O 1
ATOM 1484 N N . GLN A 1 203 ? 15.401 14.522 -4.462 1.00 92.75 203 GLN A N 1
ATOM 1485 C CA . GLN A 1 203 ? 15.572 14.035 -3.095 1.00 92.75 203 GLN A CA 1
ATOM 1486 C C . GLN A 1 203 ? 15.811 12.531 -3.101 1.00 92.75 203 GLN A C 1
ATOM 1488 O O . GLN A 1 203 ? 15.225 11.811 -3.900 1.00 92.75 203 GLN A O 1
ATOM 1493 N N . LYS A 1 204 ? 16.647 12.028 -2.193 1.00 94.44 204 LYS A N 1
ATOM 1494 C CA . LYS A 1 204 ? 16.839 10.582 -2.033 1.00 94.44 204 LYS A CA 1
ATOM 1495 C C . LYS A 1 204 ? 15.521 9.933 -1.595 1.00 94.44 204 LYS A C 1
ATOM 1497 O O . LYS A 1 204 ? 14.949 10.349 -0.586 1.00 94.44 204 LYS A O 1
ATOM 1502 N N . VAL A 1 205 ? 15.075 8.908 -2.322 1.00 94.38 205 VAL A N 1
ATOM 1503 C CA . VAL A 1 205 ? 13.900 8.115 -1.926 1.00 94.38 205 VAL A CA 1
ATOM 1504 C C . VAL A 1 205 ? 14.140 7.442 -0.575 1.00 94.38 205 VAL A C 1
ATOM 1506 O O . VAL A 1 205 ? 15.275 7.090 -0.241 1.00 94.38 205 VAL A O 1
ATOM 1509 N N . ASN A 1 206 ? 13.091 7.301 0.233 1.00 95.00 206 ASN A N 1
ATOM 1510 C CA . ASN A 1 206 ? 13.213 6.793 1.601 1.00 95.00 206 ASN A CA 1
ATOM 1511 C C . ASN A 1 206 ? 12.038 5.928 2.081 1.00 95.00 206 ASN A C 1
ATOM 1513 O O . ASN A 1 206 ? 12.123 5.381 3.176 1.00 95.00 206 ASN A O 1
ATOM 1517 N N . MET A 1 207 ? 10.992 5.774 1.271 1.00 95.19 207 MET A N 1
ATOM 1518 C CA . ME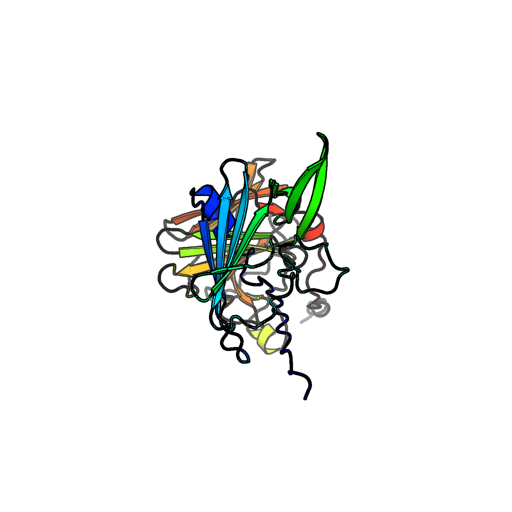T A 1 207 ? 9.847 4.899 1.529 1.00 95.19 207 MET A CA 1
ATOM 1519 C C . MET A 1 207 ? 9.400 4.231 0.229 1.00 95.19 207 MET A C 1
ATOM 1521 O O . MET A 1 207 ? 9.641 4.770 -0.852 1.00 95.19 207 MET A O 1
ATOM 1525 N N . HIS A 1 208 ? 8.726 3.090 0.332 1.00 95.31 208 HIS A N 1
ATOM 1526 C CA . HIS A 1 208 ? 8.020 2.459 -0.780 1.00 95.31 208 HIS A CA 1
ATOM 1527 C C . HIS A 1 208 ? 6.511 2.618 -0.578 1.00 95.31 208 HIS A C 1
ATOM 1529 O O . HIS A 1 208 ? 6.016 2.376 0.522 1.00 95.31 208 HIS A O 1
ATOM 1535 N N . LEU A 1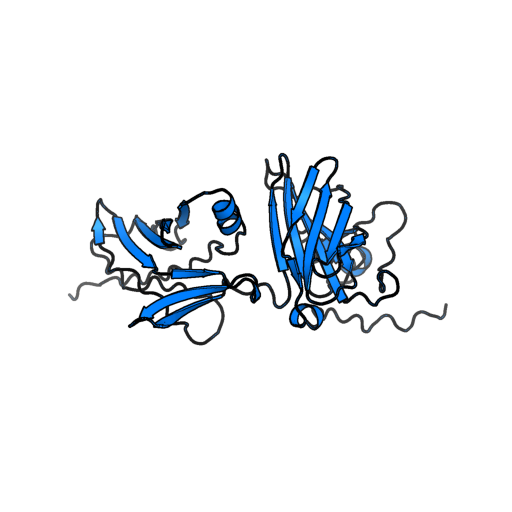 209 ? 5.799 3.098 -1.601 1.00 96.69 209 LEU A N 1
ATOM 1536 C CA . LEU A 1 209 ? 4.341 3.219 -1.596 1.00 96.69 209 LEU A CA 1
ATOM 1537 C C . LEU A 1 209 ? 3.768 2.247 -2.618 1.00 96.69 209 LEU A C 1
ATOM 1539 O O . LEU A 1 209 ? 4.147 2.296 -3.788 1.00 96.69 209 LEU A O 1
ATOM 1543 N N . GLU A 1 210 ? 2.809 1.445 -2.177 1.00 97.00 210 GLU A N 1
ATOM 1544 C CA . GLU A 1 210 ? 2.175 0.380 -2.941 1.00 97.00 210 GLU A CA 1
ATOM 1545 C C . GLU A 1 210 ? 0.650 0.517 -2.888 1.00 97.00 210 GLU A C 1
ATOM 1547 O O . GLU A 1 210 ? 0.054 0.898 -1.878 1.00 97.00 210 GLU A O 1
ATOM 1552 N N . VAL A 1 211 ? 0.003 0.204 -4.004 1.00 98.19 211 VAL A N 1
ATOM 1553 C CA . VAL A 1 211 ? -1.448 0.131 -4.136 1.00 98.19 211 VAL A CA 1
ATOM 1554 C C . VAL A 1 211 ? -1.798 -1.228 -4.723 1.00 98.19 211 VAL A C 1
ATOM 1556 O O . VAL A 1 211 ? -1.503 -1.498 -5.886 1.00 98.19 211 VAL A O 1
ATOM 1559 N N . HIS A 1 212 ? -2.474 -2.062 -3.944 1.00 97.94 212 HIS A N 1
ATOM 1560 C CA . HIS A 1 212 ? -3.080 -3.297 -4.425 1.00 97.94 212 HIS A CA 1
ATOM 1561 C C . HIS A 1 212 ? -4.518 -3.017 -4.838 1.00 97.94 212 HIS A C 1
ATOM 1563 O O . HIS A 1 212 ? -5.267 -2.356 -4.112 1.00 97.94 212 HIS A O 1
ATOM 1569 N N . VAL A 1 213 ? -4.916 -3.541 -5.992 1.00 97.50 213 VAL A N 1
ATOM 1570 C CA . VAL A 1 213 ? -6.280 -3.409 -6.504 1.00 97.50 213 VAL A CA 1
ATOM 1571 C C . VAL A 1 213 ? -6.858 -4.798 -6.693 1.00 97.50 213 VAL A C 1
ATOM 1573 O O . VAL A 1 213 ? -6.268 -5.631 -7.375 1.00 97.50 213 VAL A O 1
ATOM 1576 N N . PHE A 1 214 ? -8.017 -5.036 -6.095 1.00 96.38 214 PHE A N 1
ATOM 1577 C CA . PHE A 1 214 ? -8.755 -6.284 -6.204 1.00 96.38 214 PHE A CA 1
ATOM 1578 C C . PHE A 1 214 ? -10.152 -6.012 -6.754 1.00 96.38 214 PHE A C 1
ATOM 1580 O O . PHE A 1 214 ? -10.780 -5.009 -6.423 1.00 96.38 214 PHE A O 1
ATOM 1587 N N . SER A 1 215 ? -10.674 -6.936 -7.548 1.00 95.06 215 SER A N 1
ATOM 1588 C CA . SER A 1 215 ? -12.054 -6.917 -8.010 1.00 95.06 215 SER A CA 1
ATOM 1589 C C . SER A 1 215 ? -12.978 -7.074 -6.809 1.00 95.06 215 SER A C 1
ATOM 1591 O O . SER A 1 215 ? -12.880 -8.046 -6.062 1.00 95.06 215 SER A O 1
ATOM 1593 N N . ARG A 1 216 ? -13.930 -6.159 -6.634 1.00 91.44 216 ARG A N 1
ATOM 1594 C CA . ARG A 1 216 ? -14.898 -6.246 -5.532 1.00 91.44 216 ARG A CA 1
ATOM 1595 C C . ARG A 1 216 ? -15.839 -7.439 -5.672 1.00 91.44 216 ARG A C 1
ATOM 1597 O O . ARG A 1 216 ? -16.276 -8.001 -4.675 1.00 91.44 216 ARG A O 1
ATOM 1604 N N . GLN A 1 217 ? -16.141 -7.835 -6.908 1.00 92.25 217 GLN A N 1
ATOM 1605 C CA . GLN A 1 217 ? -17.041 -8.952 -7.189 1.00 92.25 217 GLN A CA 1
ATOM 1606 C C . GLN A 1 217 ? -16.410 -10.306 -6.850 1.00 92.25 217 GLN A C 1
ATOM 1608 O O . GLN A 1 217 ? -17.108 -11.209 -6.397 1.00 92.25 217 GLN A O 1
ATOM 1613 N N . THR A 1 218 ? -15.110 -10.462 -7.107 1.00 91.81 218 THR A N 1
ATOM 1614 C CA . THR A 1 218 ? -14.442 -11.774 -7.055 1.00 91.81 218 THR A CA 1
ATOM 1615 C C . THR A 1 218 ? -13.364 -11.878 -5.980 1.00 91.81 218 THR A C 1
ATOM 1617 O O . THR A 1 218 ? -12.953 -12.983 -5.640 1.00 91.81 218 THR A O 1
ATOM 1620 N N . GLY A 1 219 ? -12.882 -10.750 -5.456 1.00 88.88 219 GLY A N 1
ATOM 1621 C CA . GLY A 1 219 ? -11.712 -10.675 -4.581 1.00 88.88 219 GLY A CA 1
ATOM 1622 C C . GLY A 1 219 ? -10.374 -10.920 -5.291 1.00 88.88 219 GLY A C 1
ATOM 1623 O O . GLY A 1 219 ? -9.336 -10.895 -4.637 1.00 88.88 219 GLY A O 1
ATOM 1624 N N . ALA A 1 220 ? -10.368 -11.165 -6.606 1.00 89.44 220 ALA A N 1
ATOM 1625 C CA . ALA A 1 220 ? -9.149 -11.427 -7.368 1.00 89.44 220 ALA A CA 1
ATOM 1626 C C . ALA A 1 220 ? -8.350 -10.141 -7.618 1.00 89.44 220 ALA A C 1
ATOM 1628 O O . ALA A 1 220 ? -8.934 -9.074 -7.786 1.00 89.44 220 ALA A O 1
ATOM 1629 N N . VAL A 1 221 ? -7.022 -10.246 -7.689 1.00 93.75 221 VAL A N 1
ATOM 1630 C CA . VAL A 1 221 ? -6.145 -9.115 -8.028 1.00 93.75 221 VAL A CA 1
ATOM 1631 C C . VAL A 1 221 ? -6.401 -8.620 -9.458 1.00 93.75 221 VAL A C 1
ATOM 1633 O O . VAL A 1 221 ? -6.545 -9.421 -10.383 1.00 93.75 221 VAL A O 1
ATOM 1636 N N . GLU A 1 222 ? -6.470 -7.302 -9.647 1.00 95.38 222 GLU A N 1
ATOM 1637 C CA . GLU A 1 222 ? -6.679 -6.674 -10.954 1.00 95.38 222 GLU A CA 1
ATOM 1638 C C . GLU A 1 222 ? -5.343 -6.267 -11.585 1.00 95.38 222 GLU A C 1
ATOM 1640 O O . GLU A 1 222 ? -4.589 -5.449 -11.050 1.00 95.38 222 GLU A O 1
ATOM 1645 N N . LEU A 1 223 ? -5.064 -6.831 -12.761 1.00 96.56 223 LEU A N 1
ATOM 1646 C CA . LEU A 1 223 ? -3.825 -6.630 -13.511 1.00 96.56 223 LEU A CA 1
ATOM 1647 C C . LEU A 1 223 ? -4.008 -5.598 -14.630 1.00 96.56 223 LEU A C 1
ATOM 1649 O O . LEU A 1 223 ? -5.115 -5.389 -15.124 1.00 96.56 223 LEU A O 1
ATOM 1653 N N . GLY A 1 224 ? -2.904 -5.000 -15.086 1.00 93.50 224 GLY A N 1
ATOM 1654 C CA . GLY A 1 224 ? -2.902 -4.120 -16.263 1.00 93.50 224 GLY A CA 1
ATOM 1655 C C . GLY A 1 224 ? -3.599 -2.771 -16.059 1.00 93.50 224 GLY A C 1
ATOM 1656 O O . GLY A 1 224 ? -3.832 -2.050 -17.028 1.00 93.50 224 GLY A O 1
ATOM 1657 N N . LEU A 1 225 ? -3.921 -2.413 -14.815 1.00 93.88 225 LEU A N 1
ATOM 1658 C CA . LEU A 1 225 ? -4.366 -1.068 -14.469 1.00 93.88 225 LEU A CA 1
ATOM 1659 C C . LEU A 1 225 ? -3.169 -0.110 -14.467 1.00 93.88 225 LEU A C 1
ATOM 1661 O O . LEU A 1 225 ? -2.024 -0.534 -14.408 1.00 93.88 225 LEU A O 1
ATOM 1665 N N . MET A 1 226 ? -3.430 1.194 -14.518 1.00 93.75 226 MET A N 1
ATOM 1666 C CA . MET A 1 226 ? -2.406 2.241 -14.386 1.00 93.75 226 MET A CA 1
ATOM 1667 C C . MET A 1 226 ? -2.941 3.335 -13.455 1.00 93.75 226 MET A C 1
ATOM 1669 O O . MET A 1 226 ? -3.434 4.365 -13.933 1.00 93.75 226 MET A O 1
ATOM 1673 N N . PRO A 1 227 ? -2.956 3.096 -12.130 1.00 96.88 227 PRO A N 1
ATOM 1674 C CA . PRO A 1 227 ? -3.502 4.060 -11.194 1.00 96.88 227 PRO A CA 1
ATOM 1675 C C . PRO A 1 227 ? -2.668 5.343 -11.178 1.00 96.88 227 PRO A C 1
ATOM 1677 O O . PRO A 1 227 ? -1.438 5.312 -11.157 1.00 96.88 227 PRO A O 1
ATOM 1680 N N . LYS A 1 228 ? -3.339 6.497 -11.127 1.00 98.06 228 LYS A N 1
ATOM 1681 C CA . LYS A 1 228 ? -2.674 7.762 -10.788 1.00 98.06 228 LYS A CA 1
ATOM 1682 C C . LYS A 1 228 ? -2.668 7.904 -9.277 1.00 98.06 228 LYS A C 1
ATOM 1684 O O . LYS A 1 228 ? -3.734 7.912 -8.662 1.00 98.06 228 LYS A O 1
ATOM 1689 N N . ILE A 1 229 ? -1.480 8.028 -8.702 1.00 98.25 229 ILE A N 1
ATOM 1690 C CA . ILE A 1 229 ? -1.285 8.129 -7.259 1.00 98.25 229 ILE A CA 1
ATOM 1691 C C . ILE A 1 229 ? -0.734 9.524 -6.947 1.00 98.25 229 ILE A C 1
ATOM 1693 O O . ILE A 1 229 ? 0.298 9.934 -7.478 1.00 98.25 229 ILE A O 1
ATOM 1697 N N . GLU A 1 230 ? -1.432 10.265 -6.092 1.00 98.44 230 GLU A N 1
ATOM 1698 C CA . GLU A 1 230 ? -1.028 11.589 -5.614 1.00 98.44 230 GLU A CA 1
ATOM 1699 C C . GLU A 1 230 ? -0.957 11.572 -4.085 1.00 98.44 230 GLU A C 1
ATOM 1701 O O . GLU A 1 230 ? -1.942 11.275 -3.407 1.00 98.44 230 GLU A O 1
ATOM 1706 N N . LEU A 1 231 ? 0.208 11.924 -3.550 1.00 97.88 231 LEU A N 1
ATOM 1707 C CA . LEU A 1 231 ? 0.453 12.095 -2.127 1.00 97.88 231 LEU A CA 1
ATOM 1708 C C . LEU A 1 231 ? 0.354 13.585 -1.775 1.00 97.88 231 LEU A C 1
ATOM 1710 O O . LEU A 1 231 ? 1.021 14.413 -2.389 1.00 97.88 231 LEU A O 1
ATOM 1714 N N . ILE A 1 232 ? -0.460 13.941 -0.783 1.00 98.38 232 ILE A N 1
ATOM 1715 C CA . ILE A 1 232 ? -0.672 15.326 -0.349 1.00 98.38 232 ILE A CA 1
ATOM 1716 C C . ILE A 1 232 ? -0.287 15.446 1.118 1.00 98.38 232 ILE A C 1
ATOM 1718 O O . ILE A 1 232 ? -0.915 14.825 1.975 1.00 98.38 232 ILE A O 1
ATOM 1722 N N . SER A 1 233 ? 0.720 16.263 1.427 1.00 97.88 233 SER A N 1
ATOM 1723 C CA . SER A 1 233 ? 1.055 16.561 2.822 1.00 97.88 233 SER A CA 1
ATOM 1724 C C . SER A 1 233 ? -0.085 17.338 3.470 1.00 97.88 233 SER A C 1
ATOM 1726 O O . SER A 1 233 ? -0.406 18.439 3.032 1.00 97.88 233 SER A O 1
ATOM 1728 N N . GLU A 1 234 ? -0.663 16.819 4.550 1.00 96.81 234 GLU A N 1
ATOM 1729 C CA . GLU A 1 234 ? -1.743 17.524 5.255 1.00 96.81 234 GLU A CA 1
ATOM 1730 C C . GLU A 1 234 ? -1.224 18.765 5.994 1.00 96.81 234 GLU A C 1
ATOM 1732 O O . GLU A 1 234 ? -1.973 19.709 6.224 1.00 96.81 234 GLU A O 1
ATOM 1737 N N . LYS A 1 235 ? 0.079 18.806 6.309 1.00 95.88 235 LYS A N 1
ATOM 1738 C CA . LYS A 1 235 ? 0.718 19.964 6.944 1.00 95.88 235 LYS A CA 1
ATOM 1739 C C . LYS A 1 235 ? 0.934 21.126 5.974 1.00 95.88 235 LYS A C 1
ATOM 1741 O O . LYS A 1 235 ? 0.770 22.275 6.368 1.00 95.88 235 LYS A O 1
ATOM 1746 N N . THR A 1 236 ? 1.395 20.847 4.754 1.00 97.62 236 THR A N 1
ATOM 1747 C CA . THR A 1 236 ? 1.832 21.897 3.813 1.00 97.62 236 THR A CA 1
ATOM 1748 C C . THR A 1 236 ? 0.935 22.042 2.589 1.00 97.62 236 THR A C 1
ATOM 1750 O O . THR A 1 236 ? 1.109 22.989 1.831 1.00 97.62 236 THR A O 1
ATOM 1753 N N . GLY A 1 237 ? 0.021 21.100 2.348 1.00 97.31 237 GLY A N 1
ATOM 1754 C CA . GLY A 1 237 ? -0.780 21.017 1.124 1.00 97.31 237 GLY A CA 1
ATOM 1755 C C . GLY A 1 237 ? 0.018 20.635 -0.129 1.00 97.31 237 GLY A C 1
ATOM 1756 O O . GLY A 1 237 ? -0.555 20.552 -1.214 1.00 97.31 237 GLY A O 1
ATOM 1757 N N . MET A 1 238 ? 1.330 20.404 -0.005 1.00 96.81 238 MET A N 1
ATOM 1758 C CA . MET A 1 238 ? 2.202 20.076 -1.131 1.00 96.81 238 MET A CA 1
ATOM 1759 C C . MET A 1 238 ? 1.836 18.710 -1.713 1.00 96.81 238 MET A C 1
ATOM 1761 O O . MET A 1 238 ? 1.655 17.744 -0.969 1.00 96.81 238 MET A O 1
ATOM 1765 N N . LYS A 1 239 ? 1.750 18.658 -3.043 1.00 97.44 239 LYS A N 1
ATOM 1766 C CA . LYS A 1 239 ? 1.373 17.481 -3.825 1.00 97.44 239 LYS A CA 1
ATOM 1767 C C . LYS A 1 239 ? 2.606 16.848 -4.460 1.00 97.44 239 LYS A C 1
ATOM 1769 O O . LYS A 1 239 ? 3.379 17.551 -5.107 1.00 97.44 239 LYS A O 1
ATOM 1774 N N . THR A 1 240 ? 2.722 15.534 -4.339 1.00 95.88 240 THR A N 1
ATOM 1775 C CA . THR A 1 240 ? 3.720 14.708 -5.022 1.00 95.88 240 THR A CA 1
ATOM 1776 C C . THR A 1 240 ? 2.988 13.679 -5.872 1.00 95.88 240 THR A C 1
ATOM 1778 O O . THR A 1 240 ? 2.146 12.939 -5.363 1.00 95.88 240 THR A O 1
ATOM 1781 N N . ILE A 1 241 ? 3.286 13.635 -7.170 1.00 96.75 241 ILE A N 1
ATOM 1782 C CA . ILE A 1 241 ? 2.751 12.608 -8.068 1.00 96.75 241 ILE A CA 1
ATOM 1783 C C . ILE A 1 241 ? 3.701 11.419 -8.040 1.00 96.75 241 ILE A C 1
ATOM 1785 O O . ILE A 1 241 ? 4.873 11.558 -8.376 1.00 96.75 241 ILE A O 1
ATOM 1789 N N . VAL A 1 242 ? 3.193 10.251 -7.662 1.00 95.38 242 VAL A N 1
ATOM 1790 C CA . VAL A 1 242 ? 3.990 9.025 -7.616 1.00 95.38 242 VAL A CA 1
ATOM 1791 C C . VAL A 1 242 ? 3.959 8.371 -8.994 1.00 95.38 242 VAL A C 1
ATOM 1793 O O . VAL A 1 242 ? 2.886 8.090 -9.535 1.00 95.38 242 VAL A O 1
ATOM 1796 N N . GLN A 1 243 ? 5.135 8.128 -9.575 1.00 93.25 243 GLN A N 1
ATOM 1797 C CA . GLN A 1 243 ? 5.260 7.409 -10.843 1.00 93.25 243 GLN A CA 1
ATOM 1798 C C . GLN A 1 243 ? 4.932 5.931 -10.640 1.00 93.25 243 GLN A C 1
ATOM 1800 O O . GLN A 1 243 ? 5.793 5.161 -10.239 1.00 93.25 243 GLN A O 1
ATOM 1805 N N . SER A 1 244 ? 3.688 5.541 -10.896 1.00 93.12 244 SER A N 1
ATOM 1806 C CA . SER A 1 244 ? 3.216 4.183 -10.641 1.00 93.12 244 SER A CA 1
ATOM 1807 C C . SER A 1 244 ? 3.823 3.163 -11.611 1.00 93.12 244 SER A C 1
ATOM 1809 O O . SER A 1 244 ? 3.688 3.305 -12.827 1.00 93.12 244 SER A O 1
ATOM 1811 N N . VAL A 1 245 ? 4.468 2.131 -11.067 1.00 94.06 245 VAL A N 1
ATOM 1812 C CA . VAL A 1 245 ? 5.008 0.983 -11.804 1.00 94.06 245 VAL A CA 1
ATOM 1813 C C . VAL A 1 245 ? 4.308 -0.288 -11.307 1.00 94.06 245 VAL A C 1
ATOM 1815 O O . VAL A 1 245 ? 4.181 -0.460 -10.094 1.00 94.06 245 VAL A O 1
ATOM 1818 N N . PRO A 1 246 ? 3.829 -1.176 -12.199 1.00 96.44 246 PRO A N 1
ATOM 1819 C CA . PRO A 1 246 ? 3.292 -2.468 -11.792 1.00 96.44 246 PRO A CA 1
ATOM 1820 C C . PRO A 1 246 ? 4.410 -3.402 -11.324 1.00 96.44 246 PRO A C 1
ATOM 1822 O O . PRO A 1 246 ? 5.438 -3.546 -11.992 1.00 96.44 246 PRO A O 1
ATOM 1825 N N . MET A 1 247 ? 4.199 -4.053 -10.188 1.00 96.88 247 MET A N 1
ATOM 1826 C CA . MET A 1 247 ? 5.182 -4.893 -9.511 1.00 96.88 247 MET A CA 1
ATOM 1827 C C . MET A 1 247 ? 4.502 -6.099 -8.857 1.00 96.88 247 MET A C 1
ATOM 1829 O O . MET A 1 247 ? 3.282 -6.130 -8.704 1.00 96.88 247 MET A O 1
ATOM 1833 N N . TYR A 1 248 ? 5.284 -7.113 -8.499 1.00 96.75 248 TYR A N 1
ATOM 1834 C CA . TYR A 1 248 ? 4.851 -8.186 -7.603 1.00 96.75 248 TYR A CA 1
ATOM 1835 C C . TYR A 1 248 ? 6.052 -8.761 -6.850 1.00 96.75 248 TYR A C 1
ATOM 1837 O O . TYR A 1 248 ? 7.142 -8.869 -7.419 1.00 96.75 248 TYR A O 1
ATOM 1845 N N . SER A 1 249 ? 5.875 -9.193 -5.602 1.00 95.56 249 SER A N 1
ATOM 1846 C CA . SER A 1 249 ? 6.962 -9.804 -4.836 1.00 95.56 249 SER A CA 1
ATOM 1847 C C . SER A 1 249 ? 7.509 -11.063 -5.510 1.00 95.56 249 SER A C 1
ATOM 1849 O O . SER A 1 249 ? 6.767 -11.984 -5.863 1.00 95.56 249 SER A O 1
ATOM 1851 N N . SER A 1 250 ? 8.836 -11.186 -5.583 1.00 95.62 250 SER A N 1
ATOM 1852 C CA . SER A 1 250 ? 9.516 -12.400 -6.048 1.00 95.62 250 SER A CA 1
ATOM 1853 C C . SER A 1 250 ? 9.208 -13.635 -5.194 1.00 95.62 250 SER A C 1
ATOM 1855 O O . SER A 1 250 ? 9.408 -14.758 -5.652 1.00 95.62 250 SER A O 1
ATOM 1857 N N . LYS A 1 251 ? 8.756 -13.442 -3.947 1.00 93.19 251 LYS A N 1
ATOM 1858 C CA . LYS A 1 251 ? 8.414 -14.522 -3.014 1.00 93.19 251 LYS A CA 1
ATOM 1859 C C . LYS A 1 251 ? 6.962 -14.972 -3.161 1.00 93.19 251 LYS A C 1
ATOM 1861 O O . LYS A 1 251 ? 6.695 -16.168 -3.084 1.00 93.19 251 LYS A O 1
ATOM 1866 N N . THR A 1 252 ? 6.042 -14.025 -3.334 1.00 91.62 252 THR A N 1
ATOM 1867 C CA . THR A 1 252 ? 4.595 -14.300 -3.349 1.00 91.62 252 THR A CA 1
ATOM 1868 C C . THR A 1 252 ? 4.055 -14.494 -4.767 1.00 91.62 252 THR A C 1
ATOM 1870 O O . THR A 1 252 ? 3.123 -15.270 -4.969 1.00 91.62 252 THR A O 1
ATOM 1873 N N . GLY A 1 253 ? 4.662 -13.855 -5.769 1.00 94.31 253 GLY A N 1
ATOM 1874 C CA . GLY A 1 253 ? 4.208 -13.900 -7.156 1.00 94.31 253 GLY A CA 1
ATOM 1875 C C . GLY A 1 253 ? 2.991 -13.007 -7.412 1.00 94.31 253 GLY A C 1
ATOM 1876 O O . GLY A 1 253 ? 2.724 -12.063 -6.678 1.00 94.31 253 GLY A O 1
ATOM 1877 N N . ILE A 1 254 ? 2.220 -13.339 -8.450 1.00 94.38 254 ILE A N 1
ATOM 1878 C CA . ILE A 1 254 ? 1.041 -12.577 -8.903 1.00 94.38 254 ILE A CA 1
ATOM 1879 C C . ILE A 1 254 ? -0.018 -12.282 -7.820 1.00 94.38 254 ILE A C 1
ATOM 1881 O O . ILE A 1 254 ? -0.621 -11.217 -7.901 1.00 94.38 254 ILE A O 1
ATOM 1885 N N . PRO A 1 255 ? -0.271 -13.128 -6.801 1.00 93.12 255 PRO A N 1
ATOM 1886 C CA . PRO A 1 255 ? -1.191 -12.763 -5.718 1.00 93.12 255 PRO A CA 1
ATOM 1887 C C . PRO A 1 255 ? -0.820 -11.471 -4.971 1.00 93.12 255 PRO A C 1
ATOM 1889 O O . PRO A 1 255 ? -1.685 -10.873 -4.342 1.00 93.12 255 PRO A O 1
ATOM 1892 N N . ASP A 1 256 ? 0.440 -11.045 -5.058 1.00 94.69 256 ASP A N 1
ATOM 1893 C CA . ASP A 1 256 ? 0.968 -9.806 -4.484 1.00 94.69 256 ASP A CA 1
ATOM 1894 C C . ASP A 1 256 ? 1.079 -8.665 -5.510 1.00 94.69 256 ASP A C 1
ATOM 1896 O O . ASP A 1 256 ? 1.770 -7.680 -5.290 1.00 94.69 256 ASP A O 1
ATOM 1900 N N . TYR A 1 257 ? 0.429 -8.780 -6.667 1.00 97.06 257 TYR A N 1
ATOM 1901 C CA . TYR A 1 257 ? 0.529 -7.752 -7.697 1.00 97.06 257 TYR A CA 1
ATOM 1902 C C . TYR A 1 257 ? 0.008 -6.398 -7.193 1.00 97.06 257 TYR A C 1
ATOM 1904 O O . TYR A 1 257 ? -1.100 -6.292 -6.656 1.00 97.06 257 TYR A O 1
ATOM 1912 N N . HIS A 1 258 ? 0.816 -5.361 -7.384 1.00 97.81 258 HIS A N 1
ATOM 1913 C CA . HIS A 1 258 ? 0.559 -4.012 -6.900 1.00 97.81 258 HIS A CA 1
ATOM 1914 C C . HIS A 1 258 ? 1.140 -2.953 -7.835 1.00 97.81 258 HIS A C 1
ATOM 1916 O O . HIS A 1 258 ? 1.866 -3.238 -8.786 1.00 97.81 258 HIS A O 1
ATOM 1922 N N . TYR A 1 259 ? 0.790 -1.702 -7.560 1.00 97.25 259 TYR A N 1
ATOM 1923 C CA . TYR A 1 259 ? 1.202 -0.536 -8.324 1.00 97.25 259 TYR A CA 1
ATOM 1924 C C . TYR A 1 259 ? 1.840 0.477 -7.387 1.00 97.25 259 TYR A C 1
ATOM 1926 O O . TYR A 1 259 ? 1.216 0.900 -6.415 1.00 97.25 259 TYR A O 1
ATOM 1934 N N . GLY A 1 260 ? 3.062 0.903 -7.669 1.00 95.62 260 GLY A N 1
ATOM 1935 C CA . GLY A 1 260 ? 3.795 1.689 -6.686 1.00 95.62 260 GLY A CA 1
ATOM 1936 C C . GLY A 1 260 ? 5.120 2.226 -7.179 1.00 95.62 260 GLY A C 1
ATOM 1937 O O . GLY A 1 260 ? 5.476 2.050 -8.343 1.00 95.62 260 GLY A O 1
ATOM 1938 N N . ASN A 1 261 ? 5.826 2.916 -6.286 1.00 95.00 261 ASN A N 1
ATOM 1939 C CA . ASN A 1 261 ? 7.225 3.285 -6.476 1.00 95.00 261 ASN A CA 1
ATOM 1940 C C . ASN A 1 261 ? 7.868 3.720 -5.157 1.00 95.00 261 ASN A C 1
ATOM 1942 O O . ASN A 1 261 ? 7.202 3.967 -4.149 1.00 95.00 261 ASN A O 1
ATOM 1946 N N . ALA A 1 262 ? 9.189 3.846 -5.183 1.00 95.19 262 ALA A N 1
ATOM 1947 C CA . ALA A 1 262 ? 9.935 4.553 -4.165 1.00 95.19 262 ALA A CA 1
ATOM 1948 C C . ALA A 1 262 ? 9.595 6.056 -4.190 1.00 95.19 262 ALA A C 1
ATOM 1950 O O . ALA A 1 262 ? 9.493 6.670 -5.251 1.00 95.19 262 ALA A O 1
ATOM 1951 N N . VAL A 1 263 ? 9.425 6.647 -3.009 1.00 95.81 263 VAL A N 1
ATOM 1952 C CA . VAL A 1 263 ? 9.065 8.061 -2.827 1.00 95.81 263 VAL A CA 1
ATOM 1953 C C . VAL A 1 263 ? 9.976 8.722 -1.798 1.00 95.81 263 VAL A C 1
ATOM 1955 O O . VAL A 1 263 ? 10.463 8.068 -0.867 1.00 95.81 263 VAL A O 1
ATOM 1958 N N . ALA A 1 264 ? 10.217 10.025 -1.953 1.00 96.25 264 ALA A N 1
ATOM 1959 C CA . ALA A 1 264 ? 10.931 10.830 -0.965 1.00 96.25 264 ALA A CA 1
ATOM 1960 C C . ALA A 1 264 ? 9.934 11.624 -0.113 1.00 96.25 264 ALA A C 1
ATOM 1962 O O . ALA A 1 264 ? 9.363 12.626 -0.542 1.00 96.25 264 ALA A O 1
ATOM 1963 N N . VAL A 1 265 ? 9.731 11.191 1.131 1.00 95.75 265 VAL A N 1
ATOM 1964 C CA . VAL A 1 265 ? 8.711 11.756 2.026 1.00 95.75 265 VAL A CA 1
ATOM 1965 C C . VAL A 1 265 ? 9.290 12.133 3.383 1.00 95.75 265 VAL A C 1
ATOM 1967 O O . VAL A 1 265 ? 10.261 11.553 3.868 1.00 95.75 265 VAL A O 1
ATOM 1970 N N . LYS A 1 266 ? 8.696 13.137 4.029 1.00 96.44 266 LYS A N 1
ATOM 1971 C CA . LYS A 1 266 ? 9.026 13.509 5.414 1.00 96.44 266 LYS A CA 1
ATOM 1972 C C . LYS A 1 266 ? 8.031 12.858 6.378 1.00 96.44 266 LYS A C 1
ATOM 1974 O O . LYS A 1 266 ? 6.897 12.599 5.974 1.00 96.44 266 LYS A O 1
ATOM 1979 N N . PRO A 1 267 ? 8.390 12.656 7.657 1.00 95.75 267 PRO A N 1
ATOM 1980 C CA . PRO A 1 267 ? 7.412 12.262 8.661 1.00 95.75 267 PRO A CA 1
ATOM 1981 C C . PRO A 1 267 ? 6.251 13.262 8.725 1.00 95.75 267 PRO A C 1
ATOM 1983 O O . PRO A 1 267 ? 6.478 14.475 8.698 1.00 95.75 267 PRO A O 1
ATOM 1986 N N . GLY A 1 268 ? 5.025 12.766 8.836 1.00 95.25 268 GLY A N 1
ATOM 1987 C CA . GLY A 1 268 ? 3.817 13.580 8.880 1.00 95.25 268 GLY A CA 1
ATOM 1988 C C . GLY A 1 268 ? 2.570 12.802 8.477 1.00 95.25 268 GLY A C 1
ATOM 1989 O O . GLY A 1 268 ? 2.642 11.616 8.169 1.00 95.25 268 GLY A O 1
ATOM 1990 N N . SER A 1 269 ? 1.434 13.495 8.486 1.00 95.12 269 SER A N 1
ATOM 1991 C CA . SER A 1 269 ? 0.159 12.970 7.999 1.00 95.12 269 SER A CA 1
ATOM 1992 C C . SER A 1 269 ? -0.060 13.353 6.537 1.00 95.12 269 SER A C 1
ATOM 1994 O O . SER A 1 269 ? 0.283 14.469 6.120 1.00 95.12 269 SER A O 1
ATOM 1996 N N . TYR A 1 270 ? -0.624 12.426 5.768 1.00 97.62 270 TYR A N 1
ATOM 1997 C CA . TYR A 1 270 ? -0.853 12.573 4.339 1.00 97.62 270 TYR A CA 1
ATOM 1998 C C . TYR A 1 270 ? -2.267 12.157 3.939 1.00 97.62 270 TYR A C 1
ATOM 2000 O O . TYR A 1 270 ? -2.846 11.207 4.468 1.00 97.62 270 TYR A O 1
ATOM 2008 N N . THR A 1 271 ? -2.783 12.843 2.926 1.00 97.75 271 THR A N 1
ATOM 2009 C CA . THR A 1 271 ? -3.906 12.368 2.126 1.00 97.75 271 THR A CA 1
ATOM 2010 C C . THR A 1 271 ? -3.351 11.736 0.851 1.00 97.75 271 THR A C 1
ATOM 2012 O O . THR A 1 271 ? -2.544 12.356 0.161 1.00 97.75 271 THR A O 1
ATOM 2015 N N . VAL A 1 272 ? -3.785 10.522 0.518 1.00 98.31 272 VAL A N 1
ATOM 2016 C CA . VAL A 1 272 ? -3.387 9.809 -0.703 1.00 98.31 272 VAL A CA 1
ATOM 2017 C C . VAL A 1 272 ? -4.596 9.667 -1.610 1.00 98.31 272 VAL A C 1
ATOM 2019 O O . VAL A 1 272 ? -5.584 9.020 -1.260 1.00 98.31 272 VAL A O 1
ATOM 2022 N N . ASN A 1 273 ? -4.520 10.289 -2.779 1.00 98.50 273 ASN A N 1
ATOM 2023 C CA . ASN A 1 273 ? -5.512 10.148 -3.831 1.00 98.50 273 ASN A CA 1
ATOM 2024 C C . ASN A 1 273 ? -5.058 9.046 -4.786 1.00 98.50 273 ASN A C 1
ATOM 2026 O O . ASN A 1 273 ? -3.983 9.141 -5.373 1.00 98.50 273 ASN A O 1
ATOM 2030 N N . VAL A 1 274 ? -5.905 8.041 -4.981 1.00 98.44 274 VAL A N 1
ATOM 2031 C CA . VAL A 1 274 ? -5.699 6.979 -5.969 1.00 98.44 274 VAL A CA 1
ATOM 2032 C C . VAL A 1 274 ? -6.823 7.066 -6.990 1.00 98.44 274 VAL A C 1
ATOM 2034 O O . VAL A 1 274 ? -7.998 7.023 -6.627 1.00 98.44 274 VAL A O 1
ATOM 2037 N N . GLN A 1 275 ? -6.478 7.220 -8.265 1.00 98.44 275 GLN A N 1
ATOM 2038 C CA . GLN A 1 275 ? -7.438 7.228 -9.365 1.00 98.44 275 GLN A CA 1
ATOM 2039 C C . GLN A 1 275 ? -7.231 6.004 -10.255 1.00 98.44 275 GLN A C 1
ATOM 2041 O O . GLN A 1 275 ? -6.163 5.851 -10.843 1.00 98.44 275 GLN A O 1
ATOM 2046 N N . ILE A 1 276 ? -8.270 5.182 -10.397 1.00 97.00 276 ILE A N 1
ATOM 2047 C CA . ILE A 1 276 ? -8.299 3.985 -11.247 1.00 97.00 276 ILE A CA 1
ATOM 2048 C C . ILE A 1 276 ? -9.383 4.210 -12.302 1.00 97.00 276 ILE A C 1
ATOM 2050 O O . ILE A 1 276 ? -10.577 4.211 -12.006 1.00 97.00 276 ILE A O 1
ATOM 2054 N N . GLY A 1 277 ? -8.974 4.489 -13.541 1.00 95.69 277 GLY A N 1
ATOM 2055 C CA . GLY A 1 277 ? -9.908 4.900 -14.591 1.00 95.69 277 GLY A CA 1
ATOM 2056 C C . GLY A 1 277 ? -10.725 6.134 -14.177 1.00 95.69 277 GLY A C 1
ATOM 2057 O O . GLY A 1 277 ? -10.183 7.233 -14.030 1.00 95.69 277 GLY A O 1
ATOM 2058 N N . LYS A 1 278 ? -12.042 5.955 -14.001 1.00 96.69 278 LYS A N 1
ATOM 2059 C CA . LYS A 1 278 ? -12.978 7.013 -13.571 1.00 96.69 278 LYS A CA 1
ATOM 2060 C C . LYS A 1 278 ? -13.221 7.043 -12.061 1.00 96.69 278 LYS A C 1
ATOM 2062 O O . LYS A 1 278 ? -13.789 8.014 -11.569 1.00 96.69 278 LYS A O 1
ATOM 2067 N N . GLU A 1 279 ? -12.814 6.010 -11.332 1.00 97.19 279 GLU A N 1
ATOM 2068 C CA . GLU A 1 279 ? -13.013 5.936 -9.890 1.00 97.19 279 GLU A CA 1
ATOM 2069 C C . GLU A 1 279 ? -11.884 6.657 -9.153 1.00 97.19 279 GLU A C 1
ATOM 2071 O O . GLU A 1 279 ? -10.712 6.573 -9.531 1.00 97.19 279 GLU A O 1
ATOM 2076 N N . LYS A 1 280 ? -12.241 7.378 -8.087 1.00 97.81 280 LYS A N 1
ATOM 2077 C CA . LYS A 1 280 ? -11.295 8.076 -7.218 1.00 97.81 280 LYS A CA 1
ATOM 2078 C C . LYS A 1 280 ? -11.492 7.632 -5.779 1.00 97.81 280 LYS A C 1
ATOM 2080 O O . LYS A 1 280 ? -12.590 7.727 -5.238 1.00 97.81 280 LYS A O 1
ATOM 2085 N N . ILE A 1 281 ? -10.397 7.234 -5.149 1.00 97.62 281 ILE A N 1
ATOM 2086 C CA . ILE A 1 281 ? -10.325 6.849 -3.745 1.00 97.62 281 ILE A CA 1
ATOM 2087 C C . ILE A 1 281 ? -9.431 7.847 -3.021 1.00 97.62 281 ILE A C 1
ATOM 2089 O O . ILE A 1 281 ? -8.429 8.318 -3.561 1.00 97.62 281 ILE A O 1
ATOM 2093 N N . VAL A 1 282 ? -9.810 8.184 -1.791 1.00 97.25 282 VAL A N 1
ATOM 2094 C CA . VAL A 1 282 ? -9.072 9.124 -0.945 1.00 97.25 282 VAL A CA 1
ATOM 2095 C C . VAL A 1 282 ? -8.784 8.458 0.390 1.00 97.25 282 VAL A C 1
ATOM 2097 O O . VAL A 1 282 ? -9.704 8.251 1.183 1.00 97.25 282 VAL A O 1
ATOM 2100 N N . PHE A 1 283 ? -7.521 8.153 0.656 1.00 95.56 283 PHE A N 1
ATOM 2101 C CA . PHE A 1 283 ? -7.023 7.743 1.968 1.00 95.56 283 PHE A CA 1
ATOM 2102 C C . PHE A 1 283 ? -6.605 8.999 2.728 1.00 95.56 283 PHE A C 1
ATOM 2104 O O . PHE A 1 283 ? -5.931 9.854 2.165 1.00 95.56 283 PHE A O 1
ATOM 2111 N N . ARG A 1 284 ? -7.047 9.165 3.973 1.00 93.50 284 ARG A N 1
ATOM 2112 C CA . ARG A 1 284 ? -6.751 10.354 4.793 1.00 93.50 284 ARG A CA 1
ATOM 2113 C C . ARG A 1 284 ? -6.030 9.921 6.054 1.00 93.50 284 ARG A C 1
ATOM 2115 O O . ARG A 1 284 ? -6.198 8.776 6.476 1.00 93.50 284 ARG A O 1
ATOM 2122 N N . GLY A 1 285 ? -5.270 10.827 6.661 1.00 90.06 285 GLY A N 1
ATOM 2123 C CA . GLY A 1 285 ? -4.586 10.509 7.909 1.00 90.06 285 GLY A CA 1
ATOM 2124 C C . GLY A 1 285 ? -3.543 9.400 7.755 1.00 90.06 285 GLY A C 1
ATOM 2125 O O . GLY A 1 285 ? -3.321 8.637 8.691 1.00 90.06 285 GLY A O 1
ATOM 2126 N N . VAL A 1 286 ? -2.949 9.242 6.566 1.00 93.62 286 VAL A N 1
ATOM 2127 C CA . VAL A 1 286 ? -1.883 8.257 6.351 1.00 93.62 286 VAL A CA 1
ATOM 2128 C C . VAL A 1 286 ? -0.635 8.768 7.056 1.00 93.62 286 VAL A C 1
ATOM 2130 O O . VAL A 1 286 ? 0.035 9.689 6.584 1.00 93.62 286 VAL A O 1
ATOM 2133 N N . LEU A 1 287 ? -0.367 8.205 8.232 1.00 92.50 287 LEU A N 1
ATOM 2134 C CA . LEU A 1 287 ? 0.721 8.629 9.098 1.00 92.50 287 LEU A CA 1
ATOM 2135 C C . LEU A 1 287 ? 2.036 7.970 8.680 1.00 92.50 287 LEU A C 1
ATOM 2137 O O . LEU A 1 287 ? 2.183 6.753 8.738 1.00 92.50 287 LEU A O 1
ATOM 2141 N N . ILE A 1 288 ? 3.019 8.796 8.333 1.00 93.44 288 ILE A N 1
ATOM 2142 C CA . ILE A 1 288 ? 4.403 8.385 8.097 1.00 93.44 288 ILE A CA 1
ATOM 2143 C C . ILE A 1 288 ? 5.234 8.843 9.290 1.00 93.44 288 ILE A C 1
ATOM 2145 O O . ILE A 1 288 ? 5.346 10.040 9.564 1.00 93.44 288 ILE A O 1
ATOM 2149 N N . THR A 1 289 ? 5.850 7.909 10.009 1.00 91.44 289 THR A N 1
ATOM 2150 C CA . THR A 1 289 ? 6.662 8.230 11.189 1.00 91.44 289 THR A CA 1
ATOM 2151 C C . THR A 1 289 ? 8.156 8.229 10.867 1.00 91.44 289 THR A C 1
ATOM 2153 O O . THR A 1 289 ? 8.615 7.645 9.885 1.00 91.44 289 THR A O 1
ATOM 2156 N N . LYS A 1 290 ? 8.960 8.861 11.732 1.00 89.62 290 LYS A N 1
ATOM 2157 C CA . LYS A 1 290 ? 10.429 8.771 11.647 1.00 89.62 290 LYS A CA 1
ATOM 2158 C C . LYS A 1 290 ? 10.917 7.324 11.719 1.00 89.62 290 LYS A C 1
ATOM 2160 O O . LYS A 1 290 ? 11.862 6.981 11.020 1.00 89.62 290 LYS A O 1
ATOM 2165 N N . ALA A 1 291 ? 10.263 6.498 12.540 1.00 85.50 291 ALA A N 1
ATOM 2166 C CA . ALA A 1 291 ? 10.616 5.096 12.713 1.00 85.50 291 ALA A CA 1
ATOM 2167 C C . ALA A 1 291 ? 10.476 4.315 11.399 1.00 85.50 291 ALA A C 1
ATOM 2169 O O . ALA A 1 291 ? 11.379 3.554 11.066 1.00 85.50 291 ALA A O 1
ATOM 2170 N N . MET A 1 292 ? 9.409 4.575 10.632 1.00 87.88 292 MET A N 1
ATOM 2171 C CA . MET A 1 292 ? 9.177 3.973 9.312 1.00 87.88 292 MET A CA 1
ATOM 2172 C C . MET A 1 292 ? 10.313 4.306 8.336 1.00 87.88 292 MET A C 1
ATOM 2174 O O . MET A 1 292 ? 10.927 3.403 7.781 1.00 87.88 292 MET A O 1
ATOM 2178 N N . ILE A 1 293 ? 10.671 5.591 8.228 1.00 88.12 293 ILE A N 1
ATOM 2179 C CA . ILE A 1 293 ? 11.745 6.075 7.340 1.00 88.12 293 ILE A CA 1
ATOM 2180 C C . ILE A 1 293 ? 13.121 5.531 7.750 1.00 88.12 293 ILE A C 1
ATOM 2182 O O . ILE A 1 293 ? 13.966 5.244 6.908 1.00 88.12 293 ILE A O 1
ATOM 2186 N N . SER A 1 294 ? 13.374 5.418 9.056 1.00 84.12 294 SER A N 1
ATOM 2187 C CA . SER A 1 294 ? 14.634 4.879 9.582 1.00 84.12 294 SER A CA 1
ATOM 2188 C C . SER A 1 294 ? 14.701 3.353 9.568 1.00 84.12 294 SER A C 1
ATOM 2190 O O . SER A 1 294 ? 15.761 2.790 9.853 1.00 84.12 294 SER A O 1
ATOM 2192 N N . GLY A 1 295 ? 13.574 2.685 9.296 1.00 76.44 295 GLY A N 1
ATOM 2193 C CA . GLY A 1 295 ? 13.505 1.239 9.204 1.00 76.44 295 GLY A CA 1
ATOM 2194 C C . GLY A 1 295 ? 14.527 0.776 8.182 1.00 76.44 295 GLY A C 1
ATOM 2195 O O . GLY A 1 295 ? 14.484 1.191 7.025 1.00 76.44 295 GLY A O 1
ATOM 2196 N N . LYS A 1 296 ? 15.495 -0.042 8.617 1.00 61.06 296 LYS A N 1
ATOM 2197 C CA . LYS A 1 296 ? 16.431 -0.659 7.677 1.00 61.06 296 LYS A CA 1
ATOM 2198 C C . LYS A 1 296 ? 15.588 -1.368 6.624 1.00 61.06 296 LYS A C 1
ATOM 2200 O O . LYS A 1 296 ? 14.788 -2.232 6.987 1.00 61.06 296 LYS A O 1
ATOM 2205 N N . ALA A 1 297 ? 15.795 -1.004 5.357 1.00 60.28 297 ALA A N 1
ATOM 2206 C CA . ALA A 1 297 ? 15.349 -1.811 4.233 1.00 60.28 297 ALA A CA 1
ATOM 2207 C C . ALA A 1 297 ? 15.663 -3.272 4.566 1.00 60.28 297 ALA A C 1
ATOM 2209 O O . ALA A 1 297 ? 16.764 -3.561 5.062 1.00 60.28 297 ALA A O 1
ATOM 2210 N N . SER A 1 298 ? 14.687 -4.169 4.385 1.00 54.81 298 SER A N 1
ATOM 2211 C CA . SER A 1 298 ? 14.948 -5.592 4.598 1.00 54.81 298 SER A CA 1
ATOM 2212 C C . SER A 1 298 ? 16.188 -5.931 3.772 1.00 54.81 298 SER A C 1
ATOM 2214 O O . SER A 1 298 ? 16.289 -5.514 2.618 1.00 54.81 298 SER A O 1
ATOM 22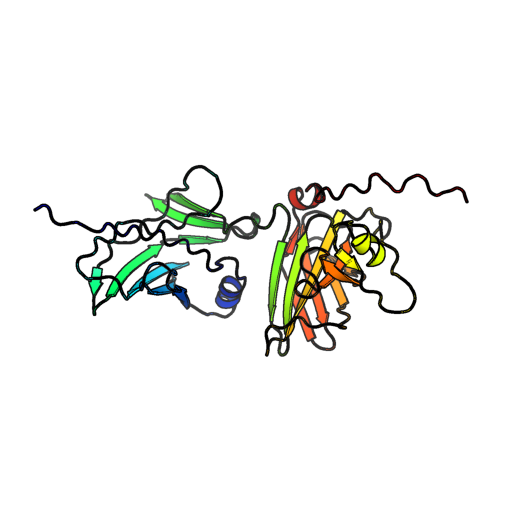16 N N . SER A 1 299 ? 17.199 -6.517 4.410 1.00 44.44 299 SER A N 1
ATOM 2217 C CA . SER A 1 299 ? 18.576 -6.535 3.916 1.00 44.44 299 SER A CA 1
ATOM 2218 C C . SER A 1 299 ? 18.776 -7.512 2.752 1.00 44.44 299 SER A C 1
ATOM 2220 O O . SER A 1 299 ? 19.614 -8.410 2.832 1.00 44.44 299 SER A O 1
ATOM 2222 N N . GLY A 1 300 ? 18.035 -7.327 1.659 1.00 50.38 300 GLY A N 1
ATOM 2223 C CA . GLY A 1 300 ? 18.447 -7.730 0.324 1.00 50.38 300 GLY A CA 1
ATOM 2224 C C . GLY A 1 300 ? 19.677 -6.906 -0.034 1.00 50.38 300 GLY A C 1
ATOM 2225 O O . GLY A 1 300 ? 19.585 -5.818 -0.587 1.00 50.38 300 GLY A O 1
ATOM 2226 N N . SER A 1 301 ? 20.834 -7.376 0.421 1.00 38.47 301 SER A N 1
ATOM 2227 C CA . SER A 1 301 ? 22.135 -6.736 0.261 1.00 38.47 301 SER A CA 1
ATOM 2228 C C . SER A 1 301 ? 22.419 -6.437 -1.217 1.00 38.47 301 SER A C 1
ATOM 2230 O O . SER A 1 301 ? 22.836 -7.318 -1.963 1.00 38.47 301 SER A O 1
ATOM 2232 N N . MET A 1 302 ? 22.235 -5.185 -1.646 1.00 43.59 302 MET A N 1
ATOM 2233 C CA . MET A 1 302 ? 22.689 -4.684 -2.952 1.00 43.59 302 MET A CA 1
ATOM 2234 C C . MET A 1 302 ? 24.186 -4.306 -2.944 1.00 43.59 302 MET A C 1
ATOM 2236 O O . MET A 1 302 ? 24.611 -3.416 -3.674 1.00 43.59 302 MET A O 1
ATOM 2240 N N . ASN A 1 303 ? 25.029 -4.979 -2.152 1.00 46.09 303 ASN A N 1
ATOM 2241 C CA . ASN A 1 303 ? 26.474 -4.699 -2.087 1.00 46.09 303 ASN A CA 1
ATOM 2242 C C . ASN A 1 303 ? 27.268 -5.157 -3.338 1.00 46.09 303 ASN A C 1
ATOM 2244 O O . ASN A 1 303 ? 28.486 -5.285 -3.271 1.00 46.09 303 ASN A O 1
ATOM 2248 N N . GLY A 1 304 ? 26.613 -5.425 -4.475 1.00 44.72 304 GLY A N 1
ATOM 2249 C CA . GLY A 1 304 ? 27.234 -6.082 -5.635 1.00 44.72 304 GLY A CA 1
ATOM 2250 C C . GLY A 1 304 ? 27.390 -5.263 -6.922 1.00 44.72 304 GLY A C 1
ATOM 2251 O O . GLY A 1 304 ? 27.972 -5.787 -7.864 1.00 44.72 304 GLY A O 1
ATOM 2252 N N . MET A 1 305 ? 26.882 -4.026 -7.027 1.00 45.31 305 MET A N 1
ATOM 2253 C CA . MET A 1 305 ? 26.800 -3.332 -8.336 1.00 45.31 305 MET A CA 1
ATOM 2254 C C . MET A 1 305 ? 27.763 -2.157 -8.553 1.00 45.31 305 MET A C 1
ATOM 2256 O O . MET A 1 305 ? 27.717 -1.522 -9.602 1.00 45.31 305 MET A O 1
ATOM 2260 N N . SER A 1 306 ? 28.684 -1.869 -7.635 1.00 44.59 306 SER A N 1
ATOM 2261 C CA . SER A 1 306 ? 29.583 -0.711 -7.765 1.00 44.59 306 SER A CA 1
ATOM 2262 C C . SER A 1 306 ? 30.780 -0.904 -8.715 1.00 44.59 306 SER A C 1
ATOM 2264 O O . SER A 1 306 ? 31.738 -0.151 -8.592 1.00 44.59 306 SER A O 1
ATOM 2266 N N . ASN A 1 307 ? 30.780 -1.880 -9.639 1.00 42.41 307 ASN A N 1
ATOM 2267 C CA . ASN A 1 307 ? 31.989 -2.193 -10.424 1.00 42.41 307 ASN A CA 1
ATOM 2268 C C . ASN A 1 307 ? 31.800 -2.525 -11.921 1.00 42.41 307 ASN A C 1
ATOM 2270 O O . ASN A 1 307 ? 32.627 -3.231 -12.488 1.00 42.41 307 ASN A O 1
ATOM 2274 N N . MET A 1 308 ? 30.755 -2.022 -12.590 1.00 40.53 308 MET A N 1
ATOM 2275 C CA . MET A 1 308 ? 30.586 -2.200 -14.051 1.00 40.53 308 MET A CA 1
ATOM 2276 C C . MET A 1 308 ? 30.703 -0.897 -14.864 1.00 40.53 308 MET A C 1
ATOM 2278 O O . MET A 1 308 ? 29.990 -0.708 -15.841 1.00 40.53 308 MET A O 1
ATOM 2282 N N . SER A 1 309 ? 31.608 0.014 -14.494 1.00 42.59 309 SER A N 1
ATOM 2283 C CA . SER A 1 309 ? 31.910 1.220 -15.290 1.00 42.59 309 SER A CA 1
ATOM 2284 C C . SER A 1 309 ? 33.137 1.056 -16.200 1.00 42.59 309 SER A C 1
ATOM 2286 O O . SER A 1 309 ? 33.911 1.996 -16.362 1.00 42.59 309 SER A O 1
ATOM 2288 N N . GLY A 1 310 ? 33.361 -0.132 -16.761 1.00 45.25 310 GLY A N 1
ATOM 2289 C CA . GLY A 1 310 ? 34.533 -0.369 -17.601 1.00 45.25 310 GLY A CA 1
ATOM 2290 C C . GLY A 1 310 ? 34.404 -1.588 -18.499 1.00 45.25 310 GLY A C 1
ATOM 2291 O O . GLY A 1 310 ? 35.097 -2.569 -18.259 1.00 45.25 310 GLY A O 1
ATOM 2292 N N . MET A 1 311 ? 33.529 -1.509 -19.505 1.00 38.19 311 MET A N 1
ATOM 2293 C CA . MET A 1 311 ? 33.618 -2.225 -20.785 1.00 38.19 311 MET A CA 1
ATOM 2294 C C . MET A 1 311 ? 32.933 -1.393 -21.865 1.00 38.19 311 MET A C 1
ATOM 2296 O O . MET A 1 311 ? 31.847 -0.849 -21.563 1.00 38.19 311 MET A O 1
#

Solvent-accessible surface area (backbone atoms only — not comparable to full-atom values): 18251 Å² total; per-residue (Å²): 135,84,82,84,74,69,76,54,82,66,77,52,63,75,72,67,59,82,71,40,55,59,62,68,54,35,46,80,69,68,52,53,66,50,78,45,78,43,75,53,52,99,89,41,77,40,36,35,38,39,36,40,32,60,42,99,81,53,18,40,37,41,38,41,39,37,36,72,61,61,91,84,51,56,78,65,95,43,56,40,75,59,67,94,64,99,67,84,82,71,66,48,65,79,56,43,80,69,41,82,53,98,80,24,42,37,29,60,34,75,45,69,32,61,45,77,40,76,93,69,75,56,30,38,40,30,36,44,75,62,91,90,37,83,41,79,68,38,73,48,63,68,56,80,58,62,85,33,46,40,76,50,60,50,73,62,95,60,36,33,38,38,40,39,39,27,36,38,70,49,76,36,45,66,68,48,39,77,71,70,50,66,32,32,26,51,55,73,76,63,101,55,74,81,75,84,59,68,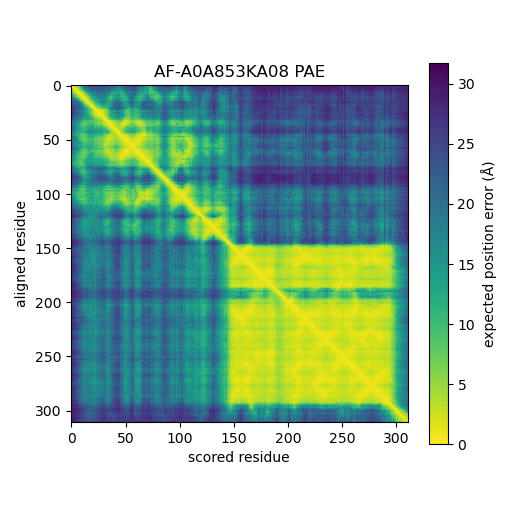46,38,97,85,34,65,42,43,28,26,38,39,35,33,40,21,34,57,89,75,66,44,74,60,77,93,73,78,52,49,37,35,43,27,35,68,86,74,67,51,75,44,78,52,72,57,40,47,30,23,33,63,87,68,34,72,90,49,40,29,36,25,41,64,35,52,77,72,65,45,45,22,35,38,39,40,31,51,89,90,49,75,48,76,48,68,74,49,62,42,49,64,64,18,54,66,31,74,43,74,81,66,77,75,86,78,73,94,78,80,91,80,130

Foldseek 3Di:
DDDPQPADAPQPACPVAPPPLCVVVCVVVVNFKDKDKADDDPVAPKIKIWMWGADPQAKIKIKIKIARDDPSHPHDFDNFNDDPDDDPDWPGDTWPDWDDDPRITMTMDIQNHWDADLVVQGKTFGWDDDPNDTDGRGIDDSYDPPFQKHWDWDDDPWKIKIKMKFFDWDEDDPVVLVVVQWTKHFDDDDPDDPDAPCDFVNHGFQMKIKMWIATPVPRATDPDWQKWKWKAAPVPRDIGTWRWTWIATSVPPPSRIIIIHGDHDDFHWIWMWIDTPPDIDIDGRRGHHPRRSPPPHPPSPPVPPPPPPDD

Radius of gyration: 23.76 Å; Cα contacts (8 Å, |Δi|>4): 624; chains: 1; bounding box: 64×67×66 Å